Protein AF-A0AAX0AX14-F1 (afdb_monomer_lite)

InterPro domains:
  IPR041519 RiboL-PSP-HEPN [PF18735] (17-168)

Foldseek 3Di:
DDDPPDDALLRVLVVLLVVLLVVLVVVLVVLVVCVVVVNDDPSLVVNQLSLLVLLLSLQVSLLVSLLRLLVVLLVLQDPDDDPVQSVVLNVVQDQPAQVSSQVSCCSRVVDHSLLCQLDDVVDHSVNLNVLSVVSSVSNVCCVVPVDDPDRGDSVNSVVSNLSSSSVSVSSNQSSCCVRVNDDDDDDDPPPDDDD

Organism: Clostridium beijerinckii (NCBI:txid1520)

pLDDT: mean 87.12, std 16.38, range [33.22, 98.25]

Secondary structure (DSSP, 8-state):
-----PPPHHHHHHHHHHHHHHHHHHHHHHHHHHHHTT--TTHHHHHHHHHHHHHHHHHHHHHHHHHHHHHHHHHHH-SS--HHHHHHHHHH--S--HHHHHHHHHHHH--TTGGGG--BTTB-HHHHHHHHHHHHHHHHHHHHHS--SSPP-HHHHHHHHHHHHHHHHHHHHHHHHHHH-----PPPTTS----

Sequence (195 aa):
MILNLKKTPLQLFSRRLADINKYIQSIQNDLDRLNMLEETRKLESKKHYLNQTYIIHLVSHWQAFIEQLVEYGFSKILIKSDESICEKEIKRFNTPNLANVDKIFENVLGIKSISNNYQWDDMTRNKAAQILDEVLKLRHRIAHTGFSKMKLDINKNYKYMEHLYNLAYILQYTVDKEICGDLKKFEIPYSDKKI

Structure (mmCIF, N/CA/C/O backbone):
data_AF-A0AAX0AX14-F1
#
_entry.id   AF-A0AAX0AX14-F1
#
loop_
_atom_site.group_PDB
_atom_site.id
_atom_site.type_symbol
_atom_site.label_atom_id
_atom_site.label_alt_id
_atom_site.label_comp_id
_atom_site.label_asym_id
_atom_site.label_entity_id
_atom_site.label_seq_id
_atom_site.pdbx_PDB_ins_code
_atom_site.Cartn_x
_atom_site.Cartn_y
_atom_site.Cartn_z
_atom_site.occupancy
_atom_site.B_iso_or_equiv
_atom_site.auth_seq_id
_atom_site.auth_comp_id
_atom_site.auth_asym_id
_atom_site.auth_atom_id
_atom_site.pdbx_PDB_model_num
ATOM 1 N N . MET A 1 1 ? -19.718 28.325 12.580 1.00 39.12 1 MET A N 1
ATOM 2 C CA . MET A 1 1 ? -19.571 26.918 12.150 1.00 39.12 1 MET A CA 1
ATOM 3 C C . MET A 1 1 ? -18.238 26.791 11.426 1.00 39.12 1 MET A C 1
ATOM 5 O O . MET A 1 1 ? -18.119 27.284 10.314 1.00 39.12 1 MET A O 1
ATOM 9 N N . ILE A 1 2 ? -17.207 26.259 12.084 1.00 37.09 2 ILE A N 1
ATOM 10 C CA . ILE A 1 2 ? -15.877 26.108 11.476 1.00 37.09 2 ILE A CA 1
ATOM 11 C C . ILE A 1 2 ? -15.895 24.798 10.684 1.00 37.09 2 ILE A C 1
ATOM 13 O O . ILE A 1 2 ? -15.885 23.721 11.273 1.00 37.09 2 ILE A O 1
ATOM 17 N N . LEU A 1 3 ? -15.978 24.887 9.355 1.00 42.84 3 LEU A N 1
ATOM 18 C CA . LEU A 1 3 ? -15.768 23.740 8.470 1.00 42.84 3 LEU A CA 1
ATOM 19 C C . LEU A 1 3 ? -14.319 23.269 8.648 1.00 42.84 3 LEU A C 1
ATOM 21 O O . LEU A 1 3 ? -13.380 23.948 8.237 1.00 42.84 3 LEU A O 1
ATOM 25 N N . ASN A 1 4 ? -14.126 22.123 9.299 1.00 48.44 4 ASN A N 1
ATOM 26 C CA . ASN A 1 4 ? -12.806 21.522 9.445 1.00 48.44 4 ASN A CA 1
ATOM 27 C C . ASN A 1 4 ? -12.412 20.861 8.113 1.00 48.44 4 ASN A C 1
ATOM 29 O O . ASN A 1 4 ? -12.777 19.724 7.838 1.00 48.44 4 ASN A O 1
ATOM 33 N N . LEU A 1 5 ? -11.690 21.607 7.273 1.00 60.56 5 LEU A N 1
ATOM 34 C CA . LEU A 1 5 ? -11.241 21.223 5.926 1.00 60.56 5 LEU A CA 1
ATOM 35 C C . LEU A 1 5 ? -10.041 20.251 5.920 1.00 60.56 5 LEU A C 1
ATOM 37 O O . LEU A 1 5 ? -9.355 20.121 4.902 1.00 60.56 5 LEU A O 1
ATOM 41 N N . LYS A 1 6 ? -9.722 19.595 7.045 1.00 76.19 6 LYS A N 1
ATOM 42 C CA . LYS A 1 6 ? -8.603 18.644 7.095 1.00 76.19 6 LYS A CA 1
ATOM 43 C C . LYS A 1 6 ? -8.906 17.438 6.206 1.00 76.19 6 LYS A C 1
ATOM 45 O O . LYS A 1 6 ? -9.906 16.750 6.394 1.00 76.19 6 LYS A O 1
ATOM 50 N N . LYS A 1 7 ? -8.014 17.185 5.245 1.00 85.31 7 LYS A N 1
ATOM 51 C CA . LYS A 1 7 ? -8.098 16.024 4.355 1.00 85.31 7 LYS A CA 1
ATOM 52 C C . LYS A 1 7 ? -7.983 14.730 5.157 1.00 85.31 7 LYS A C 1
ATOM 54 O O . LYS A 1 7 ? -7.148 14.651 6.057 1.00 85.31 7 LYS A O 1
ATOM 59 N N . THR A 1 8 ? -8.781 13.724 4.808 1.00 92.25 8 THR A N 1
ATOM 60 C CA . THR A 1 8 ? -8.663 12.391 5.415 1.00 92.25 8 THR A CA 1
ATOM 61 C C . THR A 1 8 ? -7.384 11.689 4.940 1.00 92.25 8 THR A C 1
ATOM 63 O O . THR A 1 8 ? -6.886 11.999 3.847 1.00 92.25 8 THR A O 1
ATOM 66 N N . PRO A 1 9 ? -6.851 10.724 5.711 1.00 96.19 9 PRO A N 1
ATOM 67 C CA . PRO A 1 9 ? -5.747 9.874 5.264 1.00 96.19 9 PRO A CA 1
ATOM 68 C C . PRO A 1 9 ? -5.999 9.266 3.877 1.00 96.19 9 PRO A C 1
ATOM 70 O O . PRO A 1 9 ? -5.128 9.333 3.008 1.00 96.19 9 PRO A O 1
ATOM 73 N N . LEU A 1 10 ? -7.220 8.782 3.611 1.00 97.06 10 LEU A N 1
ATOM 74 C CA . LEU A 1 10 ? -7.596 8.240 2.301 1.00 97.06 10 LEU A CA 1
ATOM 75 C C . LEU A 1 10 ? -7.507 9.279 1.172 1.00 97.06 10 LEU A C 1
ATOM 77 O O . LEU A 1 10 ? -7.017 8.968 0.088 1.00 97.06 10 LEU A O 1
ATOM 81 N N . GLN A 1 11 ? -7.929 10.526 1.405 1.00 95.06 11 GLN A N 1
ATOM 82 C CA . GLN A 1 11 ? -7.814 11.598 0.405 1.00 95.06 11 GLN A CA 1
ATOM 83 C C . GLN A 1 11 ? -6.351 11.940 0.097 1.00 95.06 11 GLN A C 1
ATOM 85 O O . GLN A 1 11 ? -5.995 12.178 -1.061 1.00 95.06 11 GLN A O 1
ATOM 90 N N . LEU A 1 12 ? -5.490 11.965 1.119 1.00 96.12 12 LEU A N 1
ATOM 91 C CA . LEU A 1 12 ? -4.053 12.185 0.943 1.00 96.12 12 LEU A CA 1
ATOM 92 C C . LEU A 1 12 ? -3.403 11.026 0.183 1.00 96.12 12 LEU A C 1
ATOM 94 O O . LEU A 1 12 ? -2.618 11.266 -0.736 1.00 96.12 12 LEU A O 1
ATOM 98 N N . PHE A 1 13 ? -3.761 9.787 0.521 1.00 97.56 13 PHE A N 1
ATOM 99 C CA . PHE A 1 13 ? -3.281 8.593 -0.166 1.00 97.56 13 PHE A CA 1
ATOM 100 C C . PHE A 1 13 ? -3.726 8.565 -1.629 1.00 97.56 13 PHE A C 1
ATOM 102 O O . PHE A 1 13 ? -2.881 8.459 -2.514 1.00 97.56 13 PHE A O 1
ATOM 109 N N . SER A 1 14 ? -5.015 8.788 -1.900 1.00 96.94 14 SER A N 1
ATOM 110 C CA . SER A 1 14 ? -5.563 8.863 -3.259 1.00 96.94 14 SER A CA 1
ATOM 111 C C . SER A 1 14 ? -4.828 9.883 -4.122 1.00 96.94 14 SER A C 1
ATOM 113 O O . SER A 1 14 ? -4.520 9.603 -5.279 1.00 96.94 14 SER A O 1
ATOM 115 N N . ARG A 1 15 ? -4.532 11.067 -3.568 1.00 95.44 15 ARG A N 1
ATOM 116 C CA . ARG A 1 15 ? -3.773 12.097 -4.281 1.00 95.44 15 ARG A CA 1
ATOM 117 C C . ARG A 1 15 ? -2.359 11.619 -4.601 1.00 95.44 15 ARG A C 1
ATOM 119 O O . ARG A 1 15 ? -1.932 11.751 -5.741 1.00 95.44 15 ARG A O 1
ATOM 126 N N . ARG A 1 16 ? -1.656 11.042 -3.621 1.00 96.44 16 ARG A N 1
ATOM 127 C CA . ARG A 1 16 ? -0.297 10.510 -3.816 1.00 96.44 16 ARG A CA 1
ATOM 128 C C . ARG A 1 16 ? -0.271 9.445 -4.909 1.00 96.44 16 ARG A C 1
ATOM 130 O O . ARG A 1 16 ? 0.599 9.515 -5.765 1.00 96.44 16 ARG A O 1
ATOM 137 N N . LEU A 1 17 ? -1.238 8.521 -4.920 1.00 95.81 17 LEU A N 1
ATOM 138 C CA . LEU A 1 17 ? -1.371 7.501 -5.967 1.00 95.81 17 LEU A CA 1
ATOM 139 C C . LEU A 1 17 ? -1.581 8.118 -7.355 1.00 95.81 17 LEU A C 1
ATOM 141 O O . LEU A 1 17 ? -0.915 7.723 -8.312 1.00 95.81 17 LEU A O 1
ATOM 145 N N . ALA A 1 18 ? -2.463 9.116 -7.457 1.00 94.06 18 ALA A N 1
ATOM 146 C CA . ALA A 1 18 ? -2.715 9.818 -8.711 1.00 94.06 18 ALA A CA 1
ATOM 147 C C . ALA A 1 18 ? -1.456 10.542 -9.219 1.00 94.06 18 ALA A C 1
ATOM 149 O O . ALA A 1 18 ? -1.124 10.442 -10.401 1.00 94.06 18 ALA A O 1
ATOM 150 N N . ASP A 1 19 ? -0.733 11.215 -8.320 1.00 94.25 19 ASP A N 1
ATOM 151 C CA . ASP A 1 19 ? 0.502 11.933 -8.634 1.00 94.25 19 ASP A CA 1
ATOM 152 C C . ASP A 1 19 ? 1.583 10.964 -9.146 1.00 94.25 19 ASP A C 1
ATOM 154 O O . ASP A 1 19 ? 2.122 11.173 -10.234 1.00 94.25 19 ASP A O 1
ATOM 158 N N . ILE A 1 20 ? 1.863 9.860 -8.438 1.00 94.44 20 ILE A N 1
ATOM 159 C CA . ILE A 1 20 ? 2.879 8.896 -8.897 1.00 94.44 20 ILE A CA 1
ATOM 160 C C . ILE A 1 20 ? 2.487 8.227 -10.216 1.00 94.44 20 ILE A C 1
ATOM 162 O O . ILE A 1 20 ? 3.342 8.064 -11.082 1.00 94.44 20 ILE A O 1
ATOM 166 N N . ASN A 1 21 ? 1.208 7.888 -10.415 1.00 91.69 21 ASN A N 1
ATOM 167 C CA . ASN A 1 21 ? 0.743 7.305 -11.672 1.00 91.69 21 ASN A CA 1
ATOM 168 C C . ASN A 1 21 ? 0.931 8.289 -12.837 1.00 91.69 21 ASN A C 1
ATOM 170 O O . ASN A 1 21 ? 1.463 7.917 -13.883 1.00 91.69 21 ASN A O 1
ATOM 174 N N . LYS A 1 22 ? 0.581 9.564 -12.626 1.00 93.19 22 LYS A N 1
ATOM 175 C CA . LYS A 1 22 ? 0.788 10.636 -13.604 1.00 93.19 22 LYS A CA 1
ATOM 176 C C . LYS A 1 22 ? 2.264 10.794 -13.972 1.00 93.19 22 LYS A C 1
ATOM 178 O O . LYS A 1 22 ? 2.584 10.887 -15.156 1.00 93.19 22 LYS A O 1
ATOM 183 N N . TYR A 1 23 ? 3.165 10.816 -12.990 1.00 93.00 23 TYR A N 1
ATOM 184 C CA . TYR A 1 23 ? 4.596 10.965 -13.263 1.00 93.00 23 TYR A CA 1
ATOM 185 C C . TYR A 1 23 ? 5.172 9.763 -14.013 1.00 93.00 23 TYR A C 1
ATOM 187 O O . TYR A 1 23 ? 5.894 9.959 -14.986 1.00 93.00 23 TYR A O 1
ATOM 195 N N . ILE A 1 24 ? 4.818 8.531 -13.633 1.00 91.94 24 ILE A N 1
ATOM 196 C CA . ILE A 1 24 ? 5.265 7.335 -14.362 1.00 91.94 24 ILE A CA 1
ATOM 197 C C . ILE A 1 24 ? 4.774 7.349 -15.810 1.00 91.94 24 ILE A C 1
ATOM 199 O O . ILE A 1 24 ? 5.563 7.068 -16.709 1.00 91.94 24 ILE A O 1
ATOM 203 N N . GLN A 1 25 ? 3.506 7.696 -16.048 1.00 91.38 25 GLN A N 1
ATOM 204 C CA . GLN A 1 25 ? 2.957 7.810 -17.401 1.00 91.38 25 GLN A CA 1
ATOM 205 C C . GLN A 1 25 ? 3.690 8.873 -18.222 1.00 91.38 25 GLN A C 1
ATOM 207 O O . GLN A 1 25 ? 4.102 8.593 -19.344 1.00 91.38 25 GLN A O 1
ATOM 212 N N . SER A 1 26 ? 3.921 10.059 -17.650 1.00 93.81 26 SER A N 1
ATOM 213 C CA . SER A 1 26 ? 4.674 11.126 -18.319 1.00 93.81 26 SER A CA 1
ATOM 214 C C . SER A 1 26 ? 6.079 10.667 -18.701 1.00 93.81 26 SER A C 1
ATOM 216 O O . SER A 1 26 ? 6.470 10.813 -19.852 1.00 93.81 26 SER A O 1
ATOM 218 N N . ILE A 1 27 ? 6.810 10.041 -17.772 1.00 95.00 27 ILE A N 1
ATOM 219 C CA . ILE A 1 27 ? 8.176 9.567 -18.030 1.00 95.00 27 ILE A CA 1
ATOM 220 C C . ILE A 1 27 ? 8.176 8.467 -19.102 1.00 95.00 27 ILE A C 1
ATOM 222 O O . ILE A 1 27 ? 9.064 8.451 -19.951 1.00 95.00 27 ILE A O 1
ATOM 226 N N . GLN A 1 28 ? 7.202 7.549 -19.103 1.00 93.12 28 GLN A N 1
ATOM 227 C CA . GLN A 1 28 ? 7.107 6.532 -20.159 1.00 93.12 28 GLN A CA 1
ATOM 228 C C . GLN A 1 28 ? 6.813 7.148 -21.527 1.00 93.12 28 GLN A C 1
ATOM 230 O O . GLN A 1 28 ? 7.467 6.766 -22.494 1.00 93.12 28 GLN A O 1
ATOM 235 N N . ASN A 1 29 ? 5.915 8.132 -21.598 1.00 93.19 29 ASN A N 1
ATOM 236 C CA . ASN A 1 29 ? 5.620 8.853 -22.835 1.00 93.19 29 ASN A CA 1
ATOM 237 C C . ASN A 1 29 ? 6.850 9.613 -23.354 1.00 93.19 29 ASN A C 1
ATOM 239 O O . ASN A 1 29 ? 7.126 9.590 -24.553 1.00 93.19 29 ASN A O 1
ATOM 243 N N . ASP A 1 30 ? 7.619 10.240 -22.461 1.00 94.50 30 ASP A N 1
ATOM 244 C CA . ASP A 1 30 ? 8.869 10.917 -22.818 1.00 94.50 30 ASP A CA 1
ATOM 245 C C . ASP A 1 30 ? 9.914 9.919 -23.337 1.00 94.50 30 ASP A C 1
ATOM 247 O O . ASP A 1 30 ? 10.568 10.170 -24.350 1.00 94.50 30 ASP A O 1
ATOM 251 N N . LEU A 1 31 ? 10.040 8.750 -22.697 1.00 93.75 31 LEU A N 1
ATOM 252 C CA . LEU A 1 31 ? 10.916 7.672 -23.163 1.00 93.75 31 LEU A CA 1
ATOM 253 C C . LEU A 1 31 ? 10.500 7.144 -24.540 1.00 93.75 31 LEU A C 1
ATOM 255 O O . LEU A 1 31 ? 11.366 6.895 -25.376 1.00 93.75 31 LEU A O 1
ATOM 259 N N . ASP A 1 32 ? 9.200 6.987 -24.785 1.00 92.44 32 ASP A N 1
ATOM 260 C CA . ASP A 1 32 ? 8.681 6.538 -26.077 1.00 92.44 32 ASP A CA 1
ATOM 261 C C . ASP A 1 32 ? 8.929 7.576 -27.170 1.00 92.44 32 ASP A C 1
ATOM 263 O O . ASP A 1 32 ? 9.418 7.231 -28.247 1.00 92.44 32 ASP A O 1
ATOM 267 N N . ARG A 1 33 ? 8.714 8.860 -26.869 1.00 93.50 33 ARG A N 1
ATOM 268 C CA . ARG A 1 33 ? 9.035 9.960 -27.781 1.00 93.50 33 ARG A CA 1
ATOM 269 C C . ARG A 1 33 ? 10.521 9.991 -28.136 1.00 93.50 33 ARG A C 1
ATOM 271 O O . ARG A 1 33 ? 10.861 10.081 -29.311 1.00 93.50 33 ARG A O 1
ATOM 278 N N . LEU A 1 34 ? 11.409 9.893 -27.147 1.00 93.12 34 LEU A N 1
ATOM 279 C CA . LEU A 1 34 ? 12.856 9.866 -27.383 1.00 93.12 34 LEU A CA 1
ATOM 280 C C . LEU A 1 34 ? 13.298 8.600 -28.128 1.00 93.12 34 LEU A C 1
ATOM 282 O O . LEU A 1 34 ? 14.296 8.619 -28.842 1.00 93.12 34 LEU A O 1
ATOM 286 N N . ASN A 1 35 ? 12.588 7.482 -27.965 1.00 92.56 35 ASN A N 1
ATOM 287 C CA . ASN A 1 35 ? 12.859 6.266 -28.723 1.00 92.56 35 ASN A CA 1
ATOM 288 C C . ASN A 1 35 ? 12.474 6.408 -30.200 1.00 92.56 35 ASN A C 1
ATOM 290 O O . ASN A 1 35 ? 13.204 5.917 -31.052 1.00 92.56 35 ASN A O 1
ATOM 294 N N . MET A 1 36 ? 11.380 7.112 -30.510 1.00 90.75 36 MET A N 1
ATOM 295 C CA . MET A 1 36 ? 11.008 7.430 -31.897 1.00 90.75 36 MET A CA 1
ATOM 296 C C . MET A 1 36 ? 12.048 8.305 -32.610 1.00 90.75 36 MET A C 1
ATOM 298 O O . MET A 1 36 ? 12.144 8.254 -33.829 1.00 90.75 36 MET A O 1
ATOM 302 N N . LEU A 1 37 ? 12.824 9.087 -31.856 1.00 92.19 37 LEU A N 1
ATOM 303 C CA . LEU A 1 37 ? 13.939 9.890 -32.367 1.00 92.19 37 LEU A CA 1
ATOM 304 C C . LEU A 1 37 ? 15.264 9.106 -32.436 1.00 92.19 37 LEU A C 1
ATOM 306 O O . LEU A 1 37 ? 16.302 9.694 -32.706 1.00 92.19 37 LEU A O 1
ATOM 310 N N . GLU A 1 38 ? 15.252 7.799 -32.142 1.00 89.38 38 GLU A N 1
ATOM 311 C CA . GLU A 1 38 ? 16.445 6.940 -32.027 1.00 89.38 38 GLU A CA 1
ATOM 312 C C . GLU A 1 38 ? 17.469 7.404 -30.963 1.00 89.38 38 GLU A C 1
ATOM 314 O O . GLU A 1 38 ? 18.580 6.885 -30.862 1.00 89.38 38 GLU A O 1
ATOM 319 N N . GLU A 1 39 ? 17.077 8.322 -30.074 1.00 90.88 39 GLU A N 1
ATOM 320 C CA . GLU A 1 39 ? 17.930 8.871 -29.011 1.00 90.88 39 GLU A CA 1
ATOM 321 C C . GLU A 1 39 ? 17.943 7.995 -27.744 1.00 90.88 39 GLU A C 1
ATOM 323 O O . GLU A 1 39 ? 18.711 8.219 -26.800 1.00 90.88 39 GLU A O 1
ATOM 328 N N . THR A 1 40 ? 17.102 6.956 -27.694 1.00 88.69 40 THR A N 1
ATOM 329 C CA . THR A 1 40 ? 16.962 6.098 -26.512 1.00 88.69 40 THR A CA 1
ATOM 330 C C . THR A 1 40 ? 17.619 4.741 -26.684 1.00 88.69 40 THR A C 1
ATOM 332 O O . THR A 1 40 ? 17.082 3.810 -27.272 1.00 88.69 40 THR A O 1
ATOM 335 N N . ARG A 1 41 ? 18.756 4.565 -26.011 1.00 90.88 41 ARG A N 1
ATOM 336 C CA . ARG A 1 41 ? 19.343 3.238 -25.788 1.00 90.88 41 ARG A CA 1
ATOM 337 C C . ARG A 1 41 ? 18.662 2.527 -24.616 1.00 90.88 41 ARG A C 1
ATOM 339 O O . ARG A 1 41 ? 18.363 3.151 -23.595 1.00 90.88 41 ARG A O 1
ATOM 346 N N . LYS A 1 42 ? 18.512 1.201 -24.735 1.00 90.94 42 LYS A N 1
ATOM 347 C CA . LYS A 1 42 ? 18.008 0.296 -23.680 1.00 90.94 42 LYS A CA 1
ATOM 348 C C . LYS A 1 42 ? 16.612 0.674 -23.142 1.00 90.94 42 LYS A C 1
ATOM 350 O O . LYS A 1 42 ? 16.397 0.624 -21.930 1.00 90.94 42 LYS A O 1
ATOM 355 N N . LEU A 1 43 ? 15.676 1.044 -24.024 1.00 90.81 43 LEU A N 1
ATOM 356 C CA . LEU A 1 43 ? 14.308 1.457 -23.663 1.00 90.81 43 LEU A CA 1
ATOM 357 C C .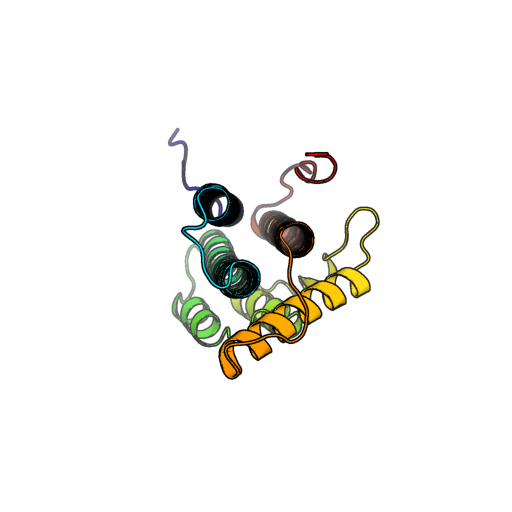 LEU A 1 43 ? 13.631 0.482 -22.687 1.00 90.81 43 LEU A C 1
ATOM 359 O O . LEU A 1 43 ? 13.200 0.891 -21.611 1.00 90.81 43 LEU A O 1
ATOM 363 N N . GLU A 1 44 ? 13.604 -0.809 -23.026 1.00 89.50 44 GLU A N 1
ATOM 364 C CA . GLU A 1 44 ? 12.955 -1.841 -22.206 1.00 89.50 44 GLU A CA 1
ATOM 365 C C . GLU A 1 44 ? 13.539 -1.913 -20.791 1.00 89.50 44 GLU A C 1
ATOM 367 O O . GLU A 1 44 ? 12.800 -2.031 -19.816 1.00 89.50 44 GLU A O 1
ATOM 372 N N . SER A 1 45 ? 14.863 -1.791 -20.650 1.00 90.38 45 SER A N 1
ATOM 373 C CA . SER A 1 45 ? 15.506 -1.774 -19.334 1.00 90.38 45 SER A CA 1
ATOM 374 C C . SER A 1 45 ? 15.101 -0.536 -18.536 1.00 90.38 45 SER A C 1
ATOM 376 O O . SER A 1 45 ? 14.783 -0.660 -17.356 1.00 90.38 45 SER A O 1
ATOM 378 N N . LYS A 1 46 ? 15.065 0.647 -19.165 1.00 92.88 46 LYS A N 1
ATOM 379 C 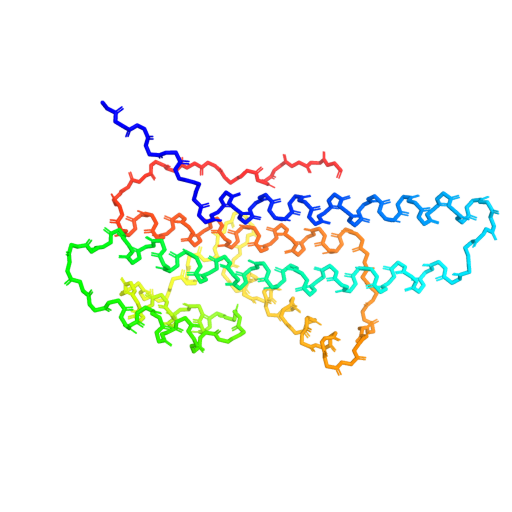CA . LYS A 1 46 ? 14.633 1.891 -18.507 1.00 92.88 46 LYS A CA 1
ATOM 380 C C . LYS A 1 46 ? 13.182 1.793 -18.031 1.00 92.88 46 LYS A C 1
ATOM 382 O O . LYS A 1 46 ? 12.908 2.090 -16.870 1.00 92.88 46 LYS A O 1
ATOM 387 N N . LYS A 1 47 ? 12.276 1.308 -18.888 1.00 92.62 47 LYS A N 1
ATOM 388 C CA . LYS A 1 47 ? 10.867 1.065 -18.537 1.00 92.62 47 LYS A CA 1
ATOM 389 C C . LYS A 1 47 ? 10.730 0.056 -17.397 1.00 92.62 47 LYS A C 1
ATOM 391 O O . LYS A 1 47 ? 9.963 0.283 -16.466 1.00 92.62 47 LYS A O 1
ATOM 396 N N . HIS A 1 48 ? 11.517 -1.018 -17.416 1.00 91.00 48 HIS A N 1
ATOM 397 C CA . HIS A 1 48 ? 11.522 -2.018 -16.346 1.00 91.00 48 HIS A CA 1
ATOM 398 C C . HIS A 1 48 ? 11.936 -1.427 -14.991 1.00 91.00 48 HIS A C 1
ATOM 400 O O . HIS A 1 48 ? 11.231 -1.619 -14.002 1.00 91.00 48 HIS A O 1
ATOM 406 N N . TYR A 1 49 ? 13.026 -0.656 -14.941 1.00 91.69 49 TYR A N 1
ATOM 407 C CA . TYR A 1 49 ? 13.463 0.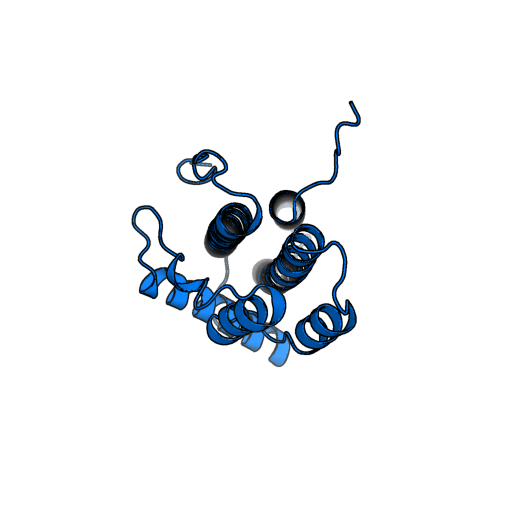031 -13.715 1.00 91.69 49 TYR A CA 1
ATOM 408 C C . TYR A 1 49 ? 12.445 1.065 -13.220 1.00 91.69 49 TYR A C 1
ATOM 410 O O . TYR A 1 49 ? 12.204 1.183 -12.015 1.00 91.69 49 TYR A O 1
ATOM 418 N N . LEU A 1 50 ? 11.811 1.790 -14.142 1.00 93.88 50 LEU A N 1
ATOM 419 C CA . LEU A 1 50 ? 10.757 2.746 -13.822 1.00 93.88 50 LEU A CA 1
ATOM 420 C C . LEU A 1 50 ? 9.547 2.045 -13.182 1.00 93.88 50 LEU A C 1
ATOM 422 O O . LEU A 1 50 ? 9.070 2.457 -12.124 1.00 93.88 50 LEU A O 1
ATOM 426 N N . ASN A 1 51 ? 9.107 0.928 -13.767 1.00 93.94 51 ASN A N 1
ATOM 427 C CA . ASN A 1 51 ? 7.994 0.138 -13.246 1.00 93.94 51 ASN A CA 1
ATOM 428 C C . ASN A 1 51 ? 8.315 -0.509 -11.890 1.00 93.94 51 ASN A C 1
ATOM 430 O O . ASN A 1 51 ? 7.426 -0.620 -11.049 1.00 93.94 51 ASN A O 1
ATOM 434 N N . GLN A 1 52 ? 9.567 -0.896 -11.637 1.00 94.31 52 GLN A N 1
ATOM 435 C CA . GLN A 1 52 ? 10.001 -1.379 -10.321 1.00 94.31 52 GLN A CA 1
ATOM 436 C C . GLN A 1 52 ? 9.983 -0.276 -9.263 1.00 94.31 52 GLN A C 1
ATOM 438 O O . GLN A 1 52 ? 9.490 -0.489 -8.156 1.00 94.31 52 GLN A O 1
ATOM 443 N N . THR A 1 53 ? 10.483 0.909 -9.612 1.00 93.62 53 THR A N 1
ATOM 444 C CA . THR A 1 53 ? 10.478 2.081 -8.728 1.00 93.62 53 THR A CA 1
ATOM 445 C C . THR A 1 53 ? 9.053 2.451 -8.314 1.00 93.62 53 THR A C 1
ATOM 447 O O . THR A 1 53 ? 8.805 2.754 -7.147 1.00 93.62 53 THR A O 1
ATOM 450 N N . TYR A 1 54 ? 8.083 2.319 -9.222 1.00 95.69 54 TYR A N 1
ATOM 451 C CA . TYR A 1 54 ? 6.671 2.518 -8.899 1.00 95.69 54 TYR A CA 1
ATOM 452 C C . TYR A 1 54 ? 6.172 1.601 -7.771 1.00 95.69 54 TYR A C 1
ATOM 454 O O . TYR A 1 54 ? 5.508 2.081 -6.857 1.00 95.69 54 TYR A O 1
ATOM 462 N N . ILE A 1 55 ? 6.547 0.315 -7.760 1.00 96.44 55 ILE A N 1
ATOM 463 C CA . ILE A 1 55 ? 6.189 -0.613 -6.670 1.00 96.44 55 ILE A CA 1
ATOM 464 C C . ILE A 1 55 ? 6.766 -0.157 -5.325 1.00 96.44 55 ILE A C 1
ATOM 466 O O . ILE A 1 55 ? 6.086 -0.236 -4.301 1.00 96.44 55 ILE A O 1
ATOM 470 N N . ILE A 1 56 ? 8.006 0.345 -5.315 1.00 95.56 56 ILE A N 1
ATOM 471 C CA . ILE A 1 56 ? 8.632 0.880 -4.097 1.00 95.56 56 ILE A CA 1
ATOM 472 C C . ILE A 1 56 ? 7.809 2.056 -3.563 1.00 95.56 56 ILE A C 1
ATOM 474 O O . ILE A 1 56 ? 7.491 2.085 -2.370 1.00 95.56 56 ILE A O 1
ATOM 478 N N . HIS A 1 57 ? 7.423 2.993 -4.433 1.00 95.94 57 HIS A N 1
ATOM 479 C CA . HIS A 1 57 ? 6.614 4.149 -4.044 1.00 95.94 57 HIS A CA 1
ATOM 480 C C . HIS A 1 57 ? 5.209 3.750 -3.598 1.00 95.94 57 HIS A C 1
ATOM 482 O O . HIS A 1 57 ? 4.752 4.248 -2.572 1.00 95.94 57 HIS A O 1
ATOM 488 N N . LEU A 1 58 ? 4.554 2.817 -4.296 1.00 96.50 58 LEU A N 1
ATOM 489 C CA . LEU A 1 58 ? 3.239 2.304 -3.912 1.00 96.50 58 LEU A CA 1
ATOM 490 C C . LEU A 1 58 ? 3.235 1.758 -2.485 1.00 96.50 58 LEU A C 1
ATOM 492 O O . LEU A 1 58 ? 2.424 2.183 -1.665 1.00 96.50 58 LEU A O 1
ATOM 496 N N . VAL A 1 59 ? 4.163 0.852 -2.170 1.00 97.06 59 VAL A N 1
ATOM 497 C CA . VAL A 1 59 ? 4.235 0.245 -0.833 1.00 97.06 59 VAL A CA 1
ATOM 498 C C . VAL A 1 59 ? 4.624 1.273 0.225 1.00 97.06 59 VAL A C 1
ATOM 500 O O . VAL A 1 59 ? 4.091 1.237 1.330 1.00 97.06 59 VAL A O 1
ATOM 503 N N . SER A 1 60 ? 5.505 2.219 -0.109 1.00 96.56 60 SER A N 1
ATOM 504 C CA . SER A 1 60 ? 5.871 3.312 0.803 1.00 96.56 60 SER A CA 1
ATOM 505 C C . SER A 1 60 ? 4.672 4.211 1.120 1.00 96.56 60 SER A C 1
ATOM 507 O O . SER A 1 60 ? 4.439 4.554 2.276 1.00 96.56 60 SER A O 1
ATOM 509 N N . HIS A 1 61 ? 3.868 4.560 0.112 1.00 97.56 61 HIS A N 1
ATOM 510 C CA . HIS A 1 61 ? 2.650 5.341 0.310 1.00 97.56 61 HIS A CA 1
ATOM 511 C C . HIS A 1 61 ? 1.573 4.566 1.070 1.00 97.56 61 HIS A C 1
ATOM 513 O O . HIS A 1 61 ? 0.870 5.172 1.874 1.00 97.56 61 HIS A O 1
ATOM 519 N N . TRP A 1 62 ? 1.461 3.255 0.844 1.00 98.06 62 TRP A N 1
ATOM 520 C CA . TRP A 1 62 ? 0.556 2.375 1.584 1.00 98.06 62 TRP A CA 1
ATOM 521 C C . TRP A 1 62 ? 0.919 2.301 3.069 1.00 98.06 62 TRP A C 1
ATOM 523 O O . TRP A 1 62 ? 0.056 2.477 3.925 1.00 98.06 62 TRP A O 1
ATOM 533 N N . GLN A 1 63 ? 2.205 2.119 3.382 1.00 97.69 63 GLN A N 1
ATOM 534 C CA . GLN A 1 63 ? 2.680 2.122 4.763 1.00 97.69 63 GLN A CA 1
ATOM 535 C C . GLN A 1 63 ? 2.373 3.460 5.451 1.00 97.69 63 GLN A C 1
ATOM 537 O O . GLN A 1 63 ? 1.746 3.476 6.507 1.00 97.69 63 GLN A O 1
ATOM 542 N N . ALA A 1 64 ? 2.725 4.577 4.806 1.00 97.00 64 ALA A N 1
ATOM 543 C CA . ALA A 1 64 ? 2.458 5.911 5.338 1.00 97.00 64 ALA A CA 1
ATOM 544 C C . ALA A 1 64 ? 0.955 6.195 5.504 1.00 97.00 64 ALA A C 1
ATOM 546 O O . ALA A 1 64 ? 0.565 6.934 6.400 1.00 97.00 64 ALA A O 1
ATOM 547 N N . PHE A 1 65 ? 0.097 5.638 4.644 1.00 98.19 65 PHE A N 1
ATOM 548 C CA . PHE A 1 65 ? -1.352 5.742 4.809 1.00 98.19 65 PHE A CA 1
ATOM 549 C C . PHE A 1 65 ? -1.826 5.053 6.094 1.00 98.19 65 PHE A C 1
ATOM 551 O O . PHE A 1 65 ? -2.621 5.640 6.821 1.00 98.19 65 PHE A O 1
ATOM 558 N N . ILE A 1 66 ? -1.330 3.848 6.393 1.00 98.25 66 ILE A N 1
ATOM 559 C CA . ILE A 1 66 ? -1.709 3.115 7.611 1.00 98.25 66 ILE A CA 1
ATOM 560 C C . ILE A 1 66 ? -1.288 3.888 8.860 1.00 98.25 66 ILE A C 1
ATOM 562 O O . ILE A 1 66 ? -2.106 4.072 9.756 1.00 98.25 66 ILE A O 1
ATOM 566 N N . GLU A 1 67 ? -0.051 4.390 8.889 1.00 97.25 67 GLU A N 1
ATOM 567 C CA . GLU A 1 67 ? 0.455 5.223 9.987 1.00 97.25 67 GLU A CA 1
ATOM 568 C C . GLU A 1 67 ? -0.450 6.450 10.195 1.00 97.25 67 GLU A C 1
ATOM 570 O O . GLU A 1 67 ? -0.968 6.664 11.288 1.00 97.25 67 GLU A O 1
ATOM 575 N N . GLN A 1 68 ? -0.756 7.182 9.118 1.00 96.44 68 GLN A N 1
ATOM 576 C CA . GLN A 1 68 ? -1.643 8.351 9.162 1.00 96.44 68 GLN A CA 1
ATOM 577 C C . GLN A 1 68 ? -3.075 8.016 9.582 1.00 96.44 68 GLN A C 1
ATOM 579 O O . GLN A 1 68 ? -3.737 8.837 10.213 1.00 96.44 68 GLN A O 1
ATOM 584 N N . LEU A 1 69 ? -3.587 6.843 9.206 1.00 96.38 69 LEU A N 1
ATOM 585 C CA . LEU A 1 69 ? -4.930 6.417 9.578 1.00 96.38 69 LEU A CA 1
ATOM 586 C C . LEU A 1 69 ? -5.018 6.065 11.063 1.00 96.38 69 LEU A C 1
ATOM 588 O O . LEU A 1 69 ? -6.008 6.399 11.712 1.00 96.38 69 LEU A O 1
ATOM 592 N N . VAL A 1 70 ? -3.975 5.444 11.608 1.00 94.62 70 VAL A N 1
ATOM 593 C CA . VAL A 1 70 ? -3.873 5.178 13.042 1.00 94.62 70 VAL A CA 1
ATOM 594 C C . VAL A 1 70 ? -3.788 6.487 13.829 1.00 94.62 70 VAL A C 1
ATOM 596 O O . VAL A 1 70 ? -4.576 6.675 14.753 1.00 94.62 70 VAL A O 1
ATOM 599 N N . GLU A 1 71 ? -2.935 7.433 13.421 1.00 93.38 71 GLU A N 1
ATOM 600 C CA . GLU A 1 71 ? -2.868 8.774 14.031 1.00 93.38 71 GLU A CA 1
ATOM 601 C C . GLU A 1 71 ? -4.216 9.499 13.954 1.00 93.38 71 GLU A C 1
ATOM 603 O O . GLU A 1 71 ? -4.683 10.092 14.930 1.00 93.38 71 GLU A O 1
ATOM 608 N N . TYR A 1 72 ? -4.864 9.431 12.787 1.00 92.00 72 TYR A N 1
ATOM 609 C CA . TYR A 1 72 ? -6.175 10.019 12.563 1.00 92.00 72 TYR A CA 1
ATOM 610 C C . TYR A 1 72 ? -7.208 9.442 13.531 1.00 92.00 72 TYR A C 1
ATOM 612 O O . TYR A 1 72 ? -7.846 10.213 14.247 1.00 92.00 72 TYR A O 1
ATOM 620 N N . GLY A 1 73 ? -7.348 8.117 13.600 1.00 90.94 73 GLY A N 1
ATOM 621 C CA . GLY A 1 73 ? -8.288 7.460 14.506 1.00 90.94 73 GLY A CA 1
ATOM 622 C C . GLY A 1 73 ? -7.987 7.763 15.975 1.00 90.94 73 GLY A C 1
ATOM 623 O O . GLY A 1 73 ? -8.888 8.120 16.732 1.00 90.94 73 GLY A O 1
ATOM 624 N N . PHE A 1 74 ? -6.714 7.731 16.365 1.00 89.88 74 PHE A N 1
ATOM 625 C CA . PHE A 1 74 ? -6.281 8.016 17.733 1.00 89.88 74 PHE A CA 1
ATOM 626 C C . PHE A 1 74 ? -6.647 9.447 18.148 1.00 89.88 74 PHE A C 1
ATOM 628 O O . PHE A 1 74 ? -7.228 9.661 19.210 1.00 89.88 74 PHE A O 1
ATOM 635 N N . SER A 1 75 ? -6.431 10.424 17.257 1.00 87.62 75 SER A N 1
ATOM 636 C CA . SER A 1 75 ? -6.816 11.824 17.489 1.00 87.62 75 SER A CA 1
ATOM 637 C C . SER A 1 75 ? -8.326 12.038 17.663 1.00 87.62 75 SER A C 1
ATOM 639 O O . SER A 1 75 ? -8.745 13.061 18.200 1.00 87.62 75 SER A O 1
ATOM 641 N N . LYS A 1 76 ? -9.155 11.095 17.194 1.00 85.25 76 LYS A N 1
ATOM 642 C CA . LYS A 1 76 ? -10.620 11.144 17.300 1.00 85.25 76 LYS A CA 1
ATOM 643 C C . LYS A 1 76 ? -11.143 10.501 18.580 1.00 85.25 76 LYS A C 1
ATOM 645 O O . LYS A 1 76 ? -12.165 10.948 19.087 1.00 85.25 76 LYS A O 1
ATOM 650 N N . ILE A 1 77 ? -10.444 9.496 19.104 1.00 81.88 77 ILE A N 1
ATOM 651 C CA . ILE A 1 77 ? -10.807 8.814 20.354 1.00 81.88 77 ILE A CA 1
ATOM 652 C C . ILE A 1 77 ? -10.556 9.721 21.577 1.00 81.88 77 ILE A C 1
ATOM 654 O O . ILE A 1 77 ? -11.181 9.541 22.623 1.00 81.88 77 ILE A O 1
ATOM 658 N N . LEU A 1 78 ? -9.658 10.710 21.481 1.00 64.12 78 LEU A N 1
ATOM 659 C CA . LEU A 1 78 ? -9.073 11.322 22.673 1.00 64.12 78 LEU A CA 1
ATOM 660 C C . LEU A 1 78 ? -9.518 12.728 23.032 1.00 64.12 78 LEU A C 1
ATOM 662 O O . LEU A 1 78 ? -9.338 13.687 22.288 1.00 64.12 78 LEU A O 1
ATOM 666 N N . ILE A 1 79 ? -9.922 12.829 24.304 1.00 54.22 79 ILE A N 1
ATOM 667 C CA . ILE A 1 79 ? -9.782 14.028 25.134 1.00 54.22 79 ILE A CA 1
ATOM 668 C C . ILE A 1 79 ? -8.588 13.902 26.118 1.00 54.22 79 ILE A C 1
ATOM 670 O O . ILE A 1 79 ? -8.073 14.938 26.524 1.00 54.22 79 ILE A O 1
ATOM 674 N N . LYS A 1 80 ? -8.084 12.701 26.486 1.00 51.88 80 LYS A N 1
ATOM 675 C CA . LYS A 1 80 ? -6.930 12.525 27.418 1.00 51.88 80 LYS A CA 1
ATOM 676 C C . LYS A 1 80 ? -6.271 11.122 27.383 1.00 51.88 80 LYS A C 1
ATOM 678 O O . LYS A 1 80 ? -6.477 10.348 28.315 1.00 51.88 80 LYS A O 1
ATOM 683 N N . SER A 1 81 ? -5.451 10.765 26.394 1.00 59.44 81 SER A N 1
ATOM 684 C CA . SER A 1 81 ? -4.549 9.603 26.559 1.00 59.44 81 SER A CA 1
ATOM 685 C C . SER A 1 81 ? -3.112 9.944 26.239 1.00 59.44 81 SER A C 1
ATOM 687 O O . SER A 1 81 ? -2.810 10.976 25.650 1.00 59.44 81 SER A O 1
ATOM 689 N N . ASP A 1 82 ? -2.241 9.037 26.663 1.00 69.50 82 ASP A N 1
ATOM 690 C CA . ASP A 1 82 ? -0.807 9.095 26.462 1.00 69.50 82 ASP A CA 1
ATOM 691 C C . ASP A 1 82 ? -0.473 8.957 24.966 1.00 69.50 82 ASP A C 1
ATOM 693 O O . ASP A 1 82 ? -0.445 7.852 24.417 1.00 69.50 82 ASP A O 1
ATOM 697 N N . GLU A 1 83 ? -0.232 10.094 24.304 1.00 77.75 83 GLU A N 1
ATOM 698 C CA . GLU A 1 83 ? 0.233 10.180 22.910 1.00 77.75 83 GLU A CA 1
ATOM 699 C C . GLU A 1 83 ? 1.472 9.305 22.656 1.00 77.75 83 GLU A C 1
ATOM 701 O O . GLU A 1 83 ? 1.677 8.820 21.539 1.00 77.75 83 GLU A O 1
ATOM 706 N N . SER A 1 84 ? 2.248 8.990 23.704 1.00 82.56 84 SER A N 1
ATOM 707 C CA . SER A 1 84 ? 3.434 8.147 23.584 1.00 82.56 84 SER A CA 1
ATOM 708 C C . SER A 1 84 ? 3.126 6.718 23.132 1.00 82.56 84 SER A C 1
ATOM 710 O O . SER A 1 84 ? 4.009 6.079 22.561 1.00 82.56 84 SER A O 1
ATOM 712 N N . ILE A 1 85 ? 1.912 6.195 23.352 1.00 86.56 85 ILE A N 1
ATOM 713 C CA . ILE A 1 85 ? 1.533 4.848 22.888 1.00 86.56 85 ILE A CA 1
ATOM 714 C C . ILE A 1 85 ? 1.443 4.825 21.359 1.00 86.56 85 ILE A C 1
ATOM 716 O O . ILE A 1 85 ? 2.069 3.973 20.727 1.00 86.56 85 ILE A O 1
ATOM 720 N N . CYS A 1 86 ? 0.729 5.789 20.769 1.00 89.12 86 CYS A N 1
ATOM 721 C CA . CYS A 1 86 ? 0.575 5.899 19.319 1.00 89.12 86 CYS A CA 1
ATOM 722 C C . CYS A 1 86 ? 1.942 6.049 18.638 1.00 89.12 86 CYS A C 1
ATOM 724 O O . CYS A 1 86 ? 2.275 5.289 17.730 1.00 89.12 86 CYS A O 1
ATOM 726 N N . GLU A 1 87 ? 2.789 6.954 19.138 1.00 90.69 87 GLU A N 1
ATOM 727 C CA . GLU A 1 87 ? 4.132 7.151 18.585 1.00 90.69 87 GLU A CA 1
ATOM 728 C C . GLU A 1 87 ? 5.013 5.897 18.668 1.00 90.69 87 GLU A C 1
ATOM 730 O O . GLU A 1 87 ? 5.759 5.594 17.733 1.00 90.69 87 GLU A O 1
ATOM 735 N N . LYS A 1 88 ? 4.971 5.171 19.793 1.00 92.75 88 LYS A N 1
ATOM 736 C CA . LYS A 1 88 ? 5.762 3.944 19.982 1.00 92.75 88 LYS A CA 1
ATOM 737 C C . LYS A 1 88 ? 5.341 2.861 18.998 1.00 92.75 88 LYS A C 1
ATOM 739 O O . LYS A 1 88 ? 6.209 2.201 18.427 1.00 92.75 88 LYS A O 1
ATOM 744 N N . GLU A 1 89 ? 4.041 2.679 18.795 1.00 93.88 89 GLU A N 1
ATOM 745 C CA . GLU A 1 89 ? 3.528 1.649 17.893 1.00 93.88 89 GLU A CA 1
ATOM 746 C C . GLU A 1 89 ? 3.766 2.006 16.421 1.00 93.88 89 GLU A C 1
ATOM 748 O O . GLU A 1 89 ? 4.192 1.136 15.664 1.00 93.88 89 GLU A O 1
ATOM 753 N N . ILE A 1 90 ? 3.653 3.282 16.034 1.00 93.56 90 ILE A N 1
ATOM 754 C CA . ILE A 1 90 ? 4.046 3.758 14.694 1.00 93.56 90 ILE A CA 1
ATOM 755 C C . ILE A 1 90 ? 5.538 3.525 14.443 1.00 93.56 90 ILE A C 1
ATOM 757 O O . ILE A 1 90 ? 5.910 2.966 13.417 1.00 93.56 90 ILE A O 1
ATOM 761 N N . LYS A 1 91 ? 6.415 3.848 15.403 1.00 92.69 91 LYS A N 1
ATOM 762 C CA . LYS A 1 91 ? 7.865 3.584 15.276 1.00 92.69 91 LYS A CA 1
ATOM 763 C C . LYS A 1 91 ? 8.194 2.093 15.135 1.00 92.69 91 LYS A C 1
ATOM 765 O O . LYS A 1 91 ? 9.219 1.737 14.558 1.00 92.69 91 LYS A O 1
ATOM 770 N N . ARG A 1 92 ? 7.355 1.210 15.683 1.00 92.81 92 ARG A N 1
ATOM 771 C CA . ARG A 1 92 ? 7.498 -0.253 15.576 1.00 92.81 92 ARG A CA 1
ATOM 772 C C . ARG A 1 92 ? 6.850 -0.823 14.320 1.00 92.81 92 ARG A C 1
ATOM 774 O O . ARG A 1 92 ? 7.146 -1.970 13.968 1.00 92.81 92 ARG A O 1
ATOM 781 N N . PHE A 1 93 ? 5.989 -0.056 13.660 1.00 92.75 93 PHE A N 1
ATOM 782 C CA . PHE A 1 93 ? 5.286 -0.472 12.465 1.00 92.75 93 PHE A CA 1
ATOM 783 C C . PHE A 1 93 ? 6.257 -0.572 11.292 1.00 92.75 93 PHE A C 1
ATOM 785 O O . PHE A 1 93 ? 6.654 0.402 10.664 1.00 92.75 93 PHE A O 1
ATOM 792 N N . ASN A 1 94 ? 6.667 -1.803 11.017 1.00 83.94 94 ASN A N 1
ATOM 793 C CA . ASN A 1 94 ? 7.571 -2.133 9.929 1.00 83.94 94 ASN A CA 1
ATOM 794 C C . ASN A 1 94 ? 6.858 -3.100 8.995 1.00 83.94 94 ASN A C 1
ATOM 796 O O . ASN A 1 94 ? 6.271 -4.057 9.478 1.00 83.94 94 ASN A O 1
ATOM 800 N N . THR A 1 95 ? 6.979 -2.922 7.677 1.00 90.31 95 THR A N 1
ATOM 801 C CA . THR A 1 95 ? 6.354 -3.779 6.647 1.00 90.31 95 THR A CA 1
ATOM 802 C C . THR A 1 95 ? 4.833 -3.951 6.834 1.00 90.31 95 THR A C 1
ATOM 804 O O . THR A 1 95 ? 4.395 -4.719 7.691 1.00 90.31 95 THR A O 1
ATOM 807 N N . PRO A 1 96 ? 3.995 -3.332 5.989 1.00 94.06 96 PRO A N 1
ATOM 808 C CA . PRO A 1 96 ? 2.543 -3.296 6.182 1.00 94.06 96 PRO A CA 1
ATOM 809 C C . PRO A 1 96 ? 1.829 -4.587 5.720 1.00 94.06 96 PRO A C 1
ATOM 811 O O . PRO A 1 96 ? 0.944 -4.553 4.865 1.00 94.06 96 PRO A O 1
ATOM 814 N N . ASN A 1 97 ? 2.238 -5.742 6.256 1.00 95.38 97 ASN A N 1
ATOM 815 C CA . ASN A 1 97 ? 1.548 -7.025 6.076 1.00 95.38 97 ASN A CA 1
ATOM 816 C C . ASN A 1 97 ? 0.312 -7.130 6.992 1.00 95.38 97 ASN A C 1
ATOM 818 O O . ASN A 1 97 ? 0.160 -6.329 7.913 1.00 95.38 97 ASN A O 1
ATOM 822 N N . LEU A 1 98 ? -0.550 -8.133 6.768 1.00 94.56 98 LEU A N 1
ATOM 823 C CA . LEU A 1 98 ? -1.811 -8.282 7.514 1.00 94.56 98 LEU A CA 1
ATOM 824 C C . LEU A 1 98 ? -1.612 -8.324 9.031 1.00 94.56 98 LEU A C 1
ATOM 826 O O . LEU A 1 98 ? -2.301 -7.608 9.744 1.00 94.56 98 LEU A O 1
ATOM 830 N N . ALA A 1 99 ? -0.660 -9.123 9.516 1.00 95.81 99 ALA A N 1
ATOM 831 C CA . ALA A 1 99 ? -0.431 -9.278 10.949 1.00 95.81 99 ALA A CA 1
ATOM 832 C C . ALA A 1 99 ? 0.013 -7.960 11.599 1.00 95.81 99 ALA A C 1
ATOM 834 O O . ALA A 1 99 ? -0.450 -7.614 12.682 1.00 95.81 99 ALA A O 1
ATOM 835 N N . ASN A 1 100 ? 0.878 -7.201 10.924 1.00 96.94 100 ASN A N 1
ATOM 836 C CA . ASN A 1 100 ? 1.337 -5.907 11.419 1.00 96.94 100 ASN A CA 1
ATOM 837 C C . ASN A 1 100 ? 0.236 -4.845 11.356 1.00 96.94 100 ASN A C 1
ATOM 839 O O . ASN A 1 100 ? 0.161 -4.017 12.260 1.00 96.94 100 ASN A O 1
ATOM 843 N N . VAL A 1 101 ? -0.619 -4.882 10.326 1.00 97.69 101 VAL A N 1
ATOM 844 C CA . VAL A 1 101 ? -1.814 -4.031 10.231 1.00 97.69 101 VAL A CA 1
ATOM 845 C C . VAL A 1 101 ? -2.762 -4.336 11.390 1.00 97.69 101 VAL A C 1
ATOM 847 O O . VAL A 1 101 ? -3.074 -3.443 12.166 1.00 97.69 101 VAL A O 1
ATOM 850 N N . ASP A 1 102 ? -3.163 -5.591 11.579 1.00 97.44 102 ASP A N 1
ATOM 851 C CA . ASP A 1 102 ? -4.068 -5.958 12.674 1.00 97.44 102 ASP A CA 1
ATOM 852 C C . ASP A 1 102 ? -3.496 -5.563 14.038 1.00 97.44 102 ASP A C 1
ATOM 854 O O . ASP A 1 102 ? -4.197 -4.974 14.857 1.00 97.44 102 ASP A O 1
ATOM 858 N N . LYS A 1 103 ? -2.198 -5.807 14.248 1.00 96.75 103 LYS A N 1
ATOM 859 C CA . LYS A 1 103 ? -1.509 -5.476 15.494 1.00 96.75 103 LYS A CA 1
ATOM 860 C C . LYS A 1 103 ? -1.506 -3.977 15.797 1.00 96.75 103 LYS A C 1
ATOM 862 O O . LYS A 1 103 ? -1.785 -3.610 16.933 1.00 96.75 103 LYS A O 1
ATOM 867 N N . ILE A 1 104 ? -1.179 -3.109 14.831 1.00 96.44 104 ILE A N 1
ATOM 868 C CA . ILE A 1 104 ? -1.131 -1.661 15.103 1.00 96.44 104 ILE A CA 1
ATOM 869 C C . ILE A 1 104 ? -2.531 -1.104 15.393 1.00 96.44 104 ILE A C 1
ATOM 871 O O . ILE A 1 104 ? -2.693 -0.312 16.320 1.00 96.44 104 ILE A O 1
ATOM 875 N N . PHE A 1 105 ? -3.553 -1.556 14.660 1.00 96.19 105 PHE A N 1
ATOM 876 C CA . PHE A 1 105 ? -4.934 -1.122 14.880 1.00 96.19 105 PHE A CA 1
ATOM 877 C C . PHE A 1 105 ? -5.499 -1.622 16.215 1.00 96.19 105 PHE A C 1
ATOM 879 O O . PHE A 1 105 ? -6.161 -0.856 16.916 1.00 96.19 105 PHE A O 1
ATOM 886 N N . GLU A 1 106 ? -5.186 -2.856 16.616 1.00 94.94 106 GLU A N 1
ATOM 887 C CA . GLU A 1 106 ? -5.558 -3.380 17.933 1.00 94.94 106 GLU A CA 1
ATOM 888 C C . GLU A 1 106 ? -4.843 -2.621 19.058 1.00 94.94 106 GLU A C 1
ATOM 890 O O . GLU A 1 106 ? -5.492 -2.177 20.002 1.00 94.94 106 GLU A O 1
ATOM 895 N N . ASN A 1 107 ? -3.529 -2.412 18.941 1.00 92.88 107 ASN A N 1
ATOM 896 C CA . ASN A 1 107 ? -2.733 -1.780 19.994 1.00 92.88 107 ASN A CA 1
ATOM 897 C C . ASN A 1 107 ? -3.075 -0.302 20.214 1.00 92.88 107 ASN A C 1
ATOM 899 O O . ASN A 1 107 ? -2.996 0.173 21.346 1.00 92.88 107 ASN A O 1
ATOM 903 N N . VAL A 1 108 ? -3.409 0.433 19.148 1.00 92.12 108 VAL A N 1
ATOM 904 C CA . VAL A 1 108 ? -3.620 1.888 19.228 1.00 92.12 108 VAL A CA 1
ATOM 905 C C . VAL A 1 108 ? -5.098 2.261 19.315 1.00 92.12 108 VAL A C 1
ATOM 907 O O . VAL A 1 108 ? -5.444 3.175 20.059 1.00 92.12 108 VAL A O 1
ATOM 910 N N . LEU A 1 109 ? -5.973 1.572 18.576 1.00 91.75 109 LEU A N 1
ATOM 911 C CA . LEU A 1 109 ? -7.398 1.920 18.480 1.00 91.75 109 LEU A CA 1
ATOM 912 C C . LEU A 1 109 ? -8.318 0.881 19.135 1.00 91.75 109 LEU A C 1
ATOM 914 O O . LEU A 1 109 ? -9.522 1.103 19.206 1.00 91.75 109 LEU A O 1
ATOM 918 N N . GLY A 1 110 ? -7.786 -0.260 19.587 1.00 92.25 110 GLY A N 1
ATOM 919 C CA . GLY A 1 110 ? -8.589 -1.359 20.129 1.00 92.25 110 GLY A CA 1
ATOM 920 C C . GLY A 1 110 ? -9.366 -2.156 19.071 1.00 92.25 110 GLY A C 1
ATOM 921 O O . GLY A 1 110 ? -10.164 -3.021 19.432 1.00 92.25 110 GLY A O 1
ATOM 922 N N . ILE A 1 111 ? -9.141 -1.902 17.775 1.00 93.81 111 ILE A N 1
ATOM 923 C CA . ILE A 1 111 ? -9.866 -2.559 16.678 1.00 93.81 111 ILE A CA 1
ATOM 924 C C . ILE A 1 111 ? -9.174 -3.880 16.338 1.00 93.81 111 ILE A C 1
ATOM 926 O O . ILE A 1 111 ? -8.135 -3.910 15.678 1.00 93.81 111 ILE A O 1
ATOM 930 N N . LYS A 1 112 ? -9.763 -4.991 16.781 1.00 94.94 112 LY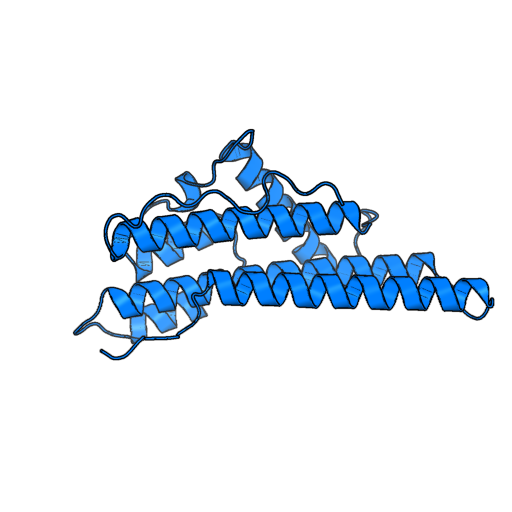S A N 1
ATOM 931 C CA . LYS A 1 112 ? -9.202 -6.330 16.569 1.00 94.94 112 LYS A CA 1
ATOM 932 C C . LYS A 1 112 ? -9.453 -6.834 15.156 1.00 94.94 112 LYS A C 1
ATOM 934 O O . LYS A 1 112 ? -10.576 -6.778 14.665 1.00 94.94 112 LYS A O 1
ATOM 939 N N . SER A 1 113 ? -8.427 -7.441 14.556 1.00 94.56 113 SER A N 1
ATOM 940 C CA . SER A 1 113 ? -8.529 -8.128 13.257 1.00 94.56 113 SER A CA 1
ATOM 941 C C . SER A 1 113 ? -9.177 -7.268 12.163 1.00 94.56 113 SER A C 1
ATOM 943 O O . SER A 1 113 ? -10.045 -7.741 11.427 1.00 94.56 113 SER A O 1
ATOM 945 N N . ILE A 1 114 ? -8.783 -5.994 12.061 1.00 95.88 114 ILE A N 1
ATOM 946 C CA . ILE A 1 114 ? -9.351 -5.045 11.093 1.00 95.88 114 ILE A CA 1
ATOM 947 C C . ILE A 1 114 ? -9.261 -5.561 9.646 1.00 95.88 114 ILE A C 1
ATOM 949 O O . ILE A 1 114 ? -10.166 -5.321 8.843 1.00 95.88 114 ILE A O 1
ATOM 953 N N . SER A 1 115 ? -8.231 -6.355 9.335 1.00 95.88 115 SER A N 1
ATOM 954 C CA . SER A 1 115 ? -8.019 -7.013 8.044 1.00 95.88 115 SER A CA 1
ATOM 955 C C . SER A 1 115 ? -9.090 -8.052 7.689 1.00 95.88 115 SER A C 1
ATOM 957 O O . SER A 1 115 ? -9.194 -8.459 6.530 1.00 95.88 115 SER A O 1
ATOM 959 N N . ASN A 1 116 ? -9.935 -8.479 8.637 1.00 96.06 116 ASN A N 1
ATOM 960 C CA . ASN A 1 116 ? -11.095 -9.327 8.344 1.00 96.06 116 ASN A CA 1
ATOM 961 C C . ASN A 1 116 ? -12.092 -8.648 7.400 1.00 96.06 116 ASN A C 1
ATOM 963 O O . ASN A 1 116 ? -12.820 -9.339 6.692 1.00 96.06 116 ASN A O 1
ATOM 967 N N . ASN A 1 117 ? -12.073 -7.316 7.337 1.00 96.00 117 ASN A N 1
ATOM 968 C CA . ASN A 1 117 ? -12.938 -6.535 6.463 1.00 96.00 117 ASN A CA 1
ATOM 969 C C . ASN A 1 117 ? -12.429 -6.431 5.020 1.00 96.00 117 ASN A C 1
ATOM 971 O O . ASN A 1 117 ? -13.110 -5.811 4.214 1.00 96.00 117 ASN A O 1
ATOM 975 N N . TYR A 1 118 ? -11.268 -7.008 4.670 1.00 95.44 118 TYR A N 1
ATOM 976 C CA . TYR A 1 118 ? -10.666 -6.945 3.325 1.00 95.44 118 TYR A CA 1
ATOM 977 C C . TYR A 1 118 ? -11.447 -7.739 2.272 1.00 95.44 118 TYR A C 1
ATOM 979 O O . TYR A 1 118 ? -10.947 -8.689 1.681 1.00 95.44 118 TYR A O 1
ATOM 987 N N . GLN A 1 119 ? -12.685 -7.347 2.030 1.00 93.62 119 GLN A N 1
ATOM 988 C CA . GLN A 1 119 ? -13.592 -7.976 1.093 1.00 93.62 119 GLN A CA 1
ATOM 989 C C . GLN A 1 119 ? -14.417 -6.907 0.385 1.00 93.62 119 GLN A C 1
ATOM 991 O O . GLN A 1 119 ? -14.843 -5.926 0.992 1.00 93.62 119 GLN A O 1
ATOM 996 N N . TRP A 1 120 ? -14.605 -7.099 -0.910 1.00 94.62 120 TRP A N 1
ATOM 997 C CA . TRP A 1 120 ? -15.445 -6.276 -1.774 1.00 94.62 120 TRP A CA 1
ATOM 998 C C . TRP A 1 120 ? -15.886 -7.125 -2.967 1.00 94.62 120 TRP A C 1
ATOM 1000 O O . TRP A 1 120 ? -15.566 -8.317 -3.015 1.00 94.62 120 TRP A O 1
ATOM 1010 N N . ASP A 1 121 ? -16.629 -6.540 -3.904 1.00 89.69 121 ASP A N 1
ATOM 1011 C CA . ASP A 1 121 ? -17.169 -7.257 -5.062 1.00 89.69 121 ASP A CA 1
ATOM 1012 C C . ASP A 1 121 ? -16.080 -8.087 -5.766 1.00 89.69 121 ASP A C 1
ATOM 1014 O O . ASP A 1 121 ? -14.997 -7.592 -6.089 1.00 89.69 121 ASP A O 1
ATOM 1018 N N . ASP A 1 122 ? -16.340 -9.390 -5.912 1.00 90.06 122 ASP A N 1
ATOM 1019 C CA . ASP A 1 122 ? -15.440 -10.403 -6.488 1.00 90.06 122 ASP A CA 1
ATOM 1020 C C . ASP A 1 122 ? -14.040 -10.540 -5.842 1.00 90.06 122 ASP A C 1
ATOM 1022 O O . ASP A 1 122 ? -13.132 -11.209 -6.373 1.00 90.06 122 ASP A O 1
ATOM 1026 N N . MET A 1 123 ? -13.859 -9.965 -4.650 1.00 96.19 123 MET A N 1
ATOM 1027 C CA . MET A 1 123 ? -12.638 -10.043 -3.861 1.00 96.19 123 MET A CA 1
ATOM 1028 C C . MET A 1 123 ? -12.905 -10.604 -2.466 1.00 96.19 123 MET A C 1
ATOM 1030 O O . MET A 1 123 ? -13.403 -9.931 -1.566 1.00 96.19 123 MET A O 1
ATOM 1034 N N . THR A 1 124 ? -12.482 -11.850 -2.254 1.00 96.62 124 THR A N 1
ATOM 1035 C CA . THR A 1 124 ? -12.491 -12.463 -0.923 1.00 96.62 124 THR A CA 1
ATOM 1036 C C . THR A 1 124 ? -11.309 -11.976 -0.090 1.00 96.62 124 THR A C 1
ATOM 1038 O O . THR A 1 124 ? -10.240 -11.680 -0.629 1.00 96.62 124 THR A O 1
ATOM 1041 N N . ARG A 1 125 ? -11.447 -12.021 1.241 1.00 96.00 125 ARG A N 1
ATOM 1042 C CA . ARG A 1 125 ? -10.353 -11.744 2.190 1.00 96.00 125 ARG A CA 1
ATOM 1043 C C . ARG A 1 125 ? -9.058 -12.470 1.849 1.00 96.00 125 ARG A C 1
ATOM 1045 O O . ARG A 1 125 ? -7.987 -11.869 1.853 1.00 96.00 125 ARG A O 1
ATOM 1052 N N . ASN A 1 126 ? -9.150 -13.758 1.531 1.00 96.31 126 ASN A N 1
ATOM 1053 C CA . ASN A 1 126 ? -7.972 -14.569 1.233 1.00 96.31 126 ASN A CA 1
ATOM 1054 C C . ASN A 1 126 ? -7.280 -14.098 -0.050 1.00 96.31 126 ASN A C 1
ATOM 1056 O O . ASN A 1 126 ? -6.058 -13.968 -0.071 1.00 96.31 126 ASN A O 1
ATOM 1060 N N . LYS A 1 127 ? -8.051 -13.788 -1.096 1.00 97.00 127 LYS A N 1
ATOM 1061 C CA . LYS A 1 127 ? -7.513 -13.269 -2.357 1.00 97.00 127 LYS A CA 1
ATOM 1062 C C . LYS A 1 127 ? -6.911 -11.874 -2.165 1.00 97.00 127 LYS A C 1
ATOM 1064 O O . LYS A 1 127 ? -5.816 -11.609 -2.655 1.00 97.00 127 LYS A O 1
ATOM 1069 N N . ALA A 1 128 ? -7.557 -11.019 -1.371 1.00 97.44 128 ALA A N 1
ATOM 1070 C CA . ALA A 1 128 ? -7.027 -9.705 -1.034 1.00 97.44 128 ALA A CA 1
ATOM 1071 C C . ALA A 1 128 ? -5.701 -9.781 -0.270 1.00 97.44 128 ALA A C 1
ATOM 1073 O O . ALA A 1 128 ? -4.760 -9.044 -0.584 1.00 97.44 128 ALA A O 1
ATOM 1074 N N . ALA A 1 129 ? -5.607 -10.709 0.684 1.00 96.81 129 ALA A N 1
ATOM 1075 C CA . ALA A 1 129 ? -4.392 -10.971 1.440 1.00 96.81 129 ALA A CA 1
ATOM 1076 C C . ALA A 1 129 ? -3.258 -11.504 0.554 1.00 96.81 129 ALA A C 1
ATOM 1078 O O . ALA A 1 129 ? -2.117 -11.067 0.691 1.00 96.81 129 ALA A O 1
ATOM 1079 N N . GLN A 1 130 ? -3.574 -12.405 -0.381 1.00 97.50 130 GLN A N 1
ATOM 1080 C CA . GLN A 1 130 ? -2.607 -12.956 -1.332 1.00 97.50 130 GLN A CA 1
ATOM 1081 C C . GLN A 1 130 ? -2.009 -11.877 -2.241 1.00 97.50 130 GLN A C 1
ATOM 1083 O O . GLN A 1 130 ? -0.792 -11.830 -2.401 1.00 97.50 130 GLN A O 1
ATOM 1088 N N . ILE A 1 131 ? -2.836 -10.985 -2.799 1.00 97.19 131 ILE A N 1
ATOM 1089 C CA . ILE A 1 131 ? -2.345 -9.904 -3.669 1.00 97.19 131 ILE A CA 1
ATOM 1090 C C . ILE A 1 131 ? -1.507 -8.900 -2.863 1.00 97.19 131 ILE A C 1
ATOM 1092 O O . ILE A 1 131 ? -0.462 -8.457 -3.339 1.00 97.19 131 ILE A O 1
ATOM 1096 N N . LEU A 1 132 ? -1.904 -8.575 -1.624 1.00 97.88 132 LEU A N 1
ATOM 1097 C CA . LEU A 1 132 ? -1.086 -7.730 -0.747 1.00 97.88 132 LEU A CA 1
ATOM 1098 C C . LEU A 1 132 ? 0.291 -8.367 -0.495 1.00 97.88 132 LEU A C 1
ATOM 1100 O O . LEU A 1 132 ? 1.314 -7.711 -0.677 1.00 97.88 132 LEU A O 1
ATOM 1104 N N . ASP A 1 133 ? 0.328 -9.647 -0.125 1.00 97.00 133 ASP A N 1
ATOM 1105 C CA . ASP A 1 133 ? 1.574 -10.386 0.098 1.00 97.00 133 ASP A CA 1
ATOM 1106 C C . ASP A 1 133 ? 2.456 -10.439 -1.163 1.00 97.00 133 ASP A C 1
ATOM 1108 O O . ASP A 1 133 ? 3.670 -10.235 -1.081 1.00 97.00 133 ASP A O 1
ATOM 1112 N N . GLU A 1 134 ? 1.863 -10.615 -2.348 1.00 96.06 134 GLU A N 1
ATOM 1113 C CA . GLU A 1 134 ? 2.577 -10.560 -3.628 1.00 96.06 134 GLU A CA 1
ATOM 1114 C C . GLU A 1 134 ? 3.287 -9.211 -3.828 1.00 96.06 134 GLU A C 1
ATOM 1116 O O . GLU A 1 134 ? 4.487 -9.180 -4.128 1.00 96.06 134 GLU A O 1
ATOM 1121 N N . VAL A 1 135 ? 2.584 -8.094 -3.611 1.00 96.81 135 VAL A N 1
ATOM 1122 C CA . VAL A 1 135 ? 3.145 -6.741 -3.767 1.00 96.81 135 VAL A CA 1
ATOM 1123 C C . VAL A 1 135 ? 4.257 -6.476 -2.752 1.00 96.81 135 VAL A C 1
ATOM 1125 O O . VAL A 1 135 ? 5.305 -5.926 -3.105 1.00 96.81 135 VAL A O 1
ATOM 1128 N N . LEU A 1 136 ? 4.081 -6.904 -1.499 1.00 96.88 136 LEU A N 1
ATOM 1129 C CA . LEU A 1 136 ? 5.096 -6.737 -0.458 1.00 96.88 136 LEU A CA 1
ATOM 1130 C C . LEU A 1 136 ? 6.349 -7.574 -0.740 1.00 96.88 136 LEU A C 1
ATOM 1132 O O . LEU A 1 136 ? 7.466 -7.066 -0.605 1.00 96.88 136 LEU A O 1
ATOM 1136 N N . LYS A 1 137 ? 6.190 -8.819 -1.204 1.00 94.94 137 LYS A N 1
ATOM 1137 C CA . LYS A 1 137 ? 7.306 -9.676 -1.639 1.00 94.94 137 LYS A CA 1
ATOM 1138 C C . LYS A 1 137 ? 8.042 -9.084 -2.834 1.00 94.94 137 LYS A C 1
ATOM 1140 O O . LYS A 1 137 ? 9.274 -9.126 -2.881 1.00 94.94 137 LYS A O 1
ATOM 1145 N N . LEU A 1 138 ? 7.308 -8.509 -3.784 1.00 95.12 138 LEU A N 1
ATOM 1146 C CA . LEU A 1 138 ? 7.886 -7.824 -4.933 1.00 95.12 138 LEU A CA 1
ATOM 1147 C C . LEU A 1 138 ? 8.708 -6.607 -4.492 1.00 95.12 138 LEU A C 1
ATOM 1149 O O . LEU A 1 138 ? 9.874 -6.502 -4.874 1.00 95.12 138 LEU A O 1
ATOM 1153 N N . ARG A 1 139 ? 8.163 -5.745 -3.621 1.00 95.25 139 ARG A N 1
ATOM 1154 C CA . ARG A 1 139 ? 8.906 -4.620 -3.029 1.00 95.25 139 ARG A CA 1
ATOM 1155 C C . ARG A 1 139 ? 10.141 -5.087 -2.274 1.00 95.25 139 ARG A C 1
ATOM 1157 O O . ARG A 1 139 ? 11.199 -4.489 -2.437 1.00 95.25 139 ARG A O 1
ATOM 1164 N N . HIS A 1 140 ? 10.028 -6.127 -1.447 1.00 94.12 140 HIS A N 1
ATOM 1165 C CA . HIS A 1 140 ? 11.158 -6.676 -0.695 1.00 94.12 140 HIS A CA 1
ATOM 1166 C C . HIS A 1 140 ? 12.281 -7.104 -1.647 1.00 94.12 140 HIS A C 1
ATOM 1168 O O . HIS A 1 140 ? 13.416 -6.655 -1.508 1.00 94.12 140 HIS A O 1
ATOM 1174 N N . ARG A 1 141 ? 11.950 -7.879 -2.685 1.00 93.56 141 ARG A N 1
ATOM 1175 C CA . ARG A 1 141 ? 12.921 -8.311 -3.695 1.00 93.56 141 ARG A CA 1
ATOM 1176 C C . ARG A 1 141 ? 13.591 -7.131 -4.398 1.00 93.56 141 ARG A C 1
ATOM 1178 O O . ARG A 1 141 ? 14.816 -7.111 -4.487 1.00 93.56 141 ARG A O 1
ATOM 1185 N N . ILE A 1 142 ? 12.809 -6.158 -4.872 1.00 94.06 142 ILE A N 1
ATOM 1186 C CA . ILE A 1 142 ? 13.341 -4.978 -5.566 1.00 94.06 142 ILE A CA 1
ATOM 1187 C C . ILE A 1 142 ? 14.257 -4.181 -4.630 1.00 94.06 142 ILE A C 1
ATOM 1189 O O . ILE A 1 142 ? 15.360 -3.833 -5.028 1.00 94.06 142 ILE A O 1
ATOM 1193 N N . ALA A 1 143 ? 13.850 -3.940 -3.383 1.00 91.06 143 ALA A N 1
ATOM 1194 C CA . ALA A 1 143 ? 14.653 -3.181 -2.426 1.00 91.06 143 ALA A CA 1
ATOM 1195 C C . ALA A 1 143 ? 15.985 -3.870 -2.081 1.00 91.06 143 ALA A C 1
ATOM 1197 O O . ALA A 1 143 ? 16.991 -3.190 -1.915 1.00 91.06 143 ALA A O 1
ATOM 1198 N N . HIS A 1 144 ? 16.010 -5.205 -1.995 1.00 89.69 144 HIS A N 1
ATOM 1199 C CA . HIS A 1 144 ? 17.228 -5.950 -1.661 1.00 89.69 144 HIS A CA 1
ATOM 1200 C C . HIS A 1 144 ? 18.162 -6.192 -2.846 1.00 89.69 144 HIS A C 1
ATOM 1202 O O . HIS A 1 144 ? 19.370 -6.282 -2.659 1.00 89.69 144 HIS A O 1
ATOM 1208 N N . THR A 1 145 ? 17.620 -6.348 -4.053 1.00 88.56 145 THR A N 1
ATOM 1209 C CA . THR A 1 145 ? 18.408 -6.792 -5.218 1.00 88.56 145 THR A CA 1
ATOM 1210 C C . THR A 1 145 ? 18.466 -5.764 -6.345 1.00 88.56 145 THR A C 1
ATOM 1212 O O . THR A 1 145 ? 19.133 -5.992 -7.348 1.00 88.56 145 THR A O 1
ATOM 1215 N N . GLY A 1 146 ? 17.742 -4.649 -6.218 1.00 81.62 146 GLY A N 1
ATOM 1216 C CA . GLY A 1 146 ? 17.583 -3.645 -7.270 1.00 81.62 146 GLY A CA 1
ATOM 1217 C C . GLY A 1 146 ? 16.851 -4.160 -8.510 1.00 81.62 146 GLY A C 1
ATOM 1218 O O . GLY A 1 146 ? 16.822 -3.469 -9.524 1.00 81.62 146 GLY A O 1
ATOM 1219 N N . PHE A 1 147 ? 16.307 -5.383 -8.472 1.00 82.12 147 PHE A N 1
ATOM 1220 C CA . PHE A 1 147 ? 15.778 -6.048 -9.651 1.00 82.12 147 PHE A CA 1
ATOM 1221 C C . PHE A 1 147 ? 14.697 -7.079 -9.307 1.00 82.12 147 PHE A C 1
ATOM 1223 O O . PHE A 1 147 ? 14.781 -7.853 -8.360 1.00 82.12 147 PHE A O 1
ATOM 1230 N N . SER A 1 148 ? 13.676 -7.159 -10.148 1.00 79.19 148 SER A N 1
ATOM 1231 C CA . SER A 1 148 ? 12.734 -8.267 -10.188 1.00 79.19 148 SER A CA 1
ATOM 1232 C C . SER A 1 148 ? 12.815 -8.967 -11.537 1.00 79.19 148 SER A C 1
ATOM 1234 O O . SER A 1 148 ? 12.736 -8.324 -12.584 1.00 79.19 148 SER A O 1
ATOM 1236 N N . LYS A 1 149 ? 12.913 -10.304 -11.501 1.00 78.31 149 LYS A N 1
ATOM 1237 C CA . LYS A 1 149 ? 12.765 -11.170 -12.684 1.00 78.31 149 LYS A CA 1
ATOM 1238 C C . LYS A 1 149 ? 11.352 -11.113 -13.273 1.00 78.31 149 LYS A C 1
ATOM 1240 O O . LYS A 1 149 ? 11.169 -11.440 -14.438 1.00 78.31 149 LYS A O 1
ATOM 1245 N N . MET A 1 150 ? 10.356 -10.721 -12.475 1.00 78.69 150 MET A N 1
ATOM 1246 C CA . MET A 1 150 ? 9.008 -10.498 -12.984 1.00 78.69 150 MET A CA 1
ATOM 1247 C C . MET A 1 150 ? 9.030 -9.249 -13.864 1.00 78.69 150 MET A C 1
ATOM 1249 O O . MET A 1 150 ? 9.337 -8.166 -13.364 1.00 78.69 150 MET A O 1
ATOM 1253 N N . LYS A 1 151 ? 8.691 -9.394 -15.151 1.00 78.12 151 LYS A N 1
ATOM 1254 C CA . LYS A 1 151 ? 8.473 -8.246 -16.035 1.00 78.12 151 LYS A CA 1
ATOM 1255 C C . LYS A 1 151 ? 7.250 -7.483 -15.520 1.00 78.12 151 LYS A C 1
ATOM 1257 O O . LYS A 1 151 ? 6.162 -8.049 -15.434 1.00 78.12 151 LYS A O 1
ATOM 1262 N N . LEU A 1 152 ? 7.466 -6.236 -15.111 1.00 87.56 152 LEU A N 1
ATOM 1263 C CA . LEU A 1 152 ? 6.403 -5.327 -14.698 1.00 87.56 152 LEU A CA 1
ATOM 1264 C C . LEU A 1 152 ? 6.059 -4.417 -15.868 1.00 87.56 152 LEU A C 1
ATOM 1266 O O . LEU A 1 152 ? 6.951 -3.862 -16.513 1.00 87.56 152 LEU A O 1
ATOM 1270 N N . ASP A 1 153 ? 4.766 -4.255 -16.103 1.00 87.19 153 ASP A N 1
ATOM 1271 C CA . ASP A 1 153 ? 4.210 -3.302 -17.051 1.00 87.19 153 ASP A CA 1
ATOM 1272 C C . ASP A 1 153 ? 3.236 -2.357 -16.339 1.00 87.19 153 ASP A C 1
ATOM 1274 O O . ASP A 1 153 ? 2.941 -2.500 -15.146 1.00 87.19 153 ASP A O 1
ATOM 1278 N N . ILE A 1 154 ? 2.759 -1.364 -17.085 1.00 86.31 154 ILE A N 1
ATOM 1279 C CA . ILE A 1 154 ? 1.879 -0.328 -16.556 1.00 86.31 154 ILE A CA 1
ATOM 1280 C C . ILE A 1 154 ? 0.545 -0.891 -16.053 1.00 86.31 154 ILE A C 1
ATOM 1282 O O . ILE A 1 154 ? 0.055 -0.453 -15.017 1.00 86.31 154 ILE A O 1
ATOM 1286 N N . ASN A 1 155 ? 0.004 -1.914 -16.718 1.00 90.31 155 ASN A N 1
ATOM 1287 C CA . ASN A 1 155 ? -1.280 -2.516 -16.370 1.00 90.31 155 ASN A CA 1
ATOM 1288 C C . ASN A 1 155 ? -1.174 -3.300 -15.064 1.00 90.31 155 ASN A C 1
ATOM 1290 O O . ASN A 1 155 ? -2.044 -3.216 -14.199 1.00 90.31 155 ASN A O 1
ATOM 1294 N N . LYS A 1 156 ? -0.089 -4.056 -14.893 1.00 92.56 156 LYS A N 1
ATOM 1295 C CA . LYS A 1 156 ? 0.177 -4.794 -13.662 1.00 92.56 156 LYS A CA 1
ATOM 1296 C C . LYS A 1 156 ? 0.410 -3.854 -12.483 1.00 92.56 156 LYS A C 1
ATOM 1298 O O . LYS A 1 156 ? -0.146 -4.069 -11.409 1.00 92.56 156 LYS A O 1
ATOM 1303 N N . ASN A 1 157 ? 1.171 -2.788 -12.703 1.00 93.69 157 ASN A N 1
ATOM 1304 C CA . ASN A 1 157 ? 1.379 -1.735 -11.718 1.00 93.69 157 ASN A CA 1
ATOM 1305 C C . ASN A 1 157 ? 0.065 -1.050 -11.321 1.00 93.69 157 ASN A C 1
ATOM 1307 O O . ASN A 1 157 ? -0.198 -0.884 -10.131 1.00 93.69 157 ASN A O 1
ATOM 1311 N N . TYR A 1 158 ? -0.782 -0.722 -12.298 1.00 93.62 158 TYR A N 1
ATOM 1312 C CA . TYR A 1 158 ? -2.097 -0.133 -12.059 1.00 93.62 158 TYR A CA 1
ATOM 1313 C C . TYR A 1 158 ? -2.990 -1.046 -11.210 1.00 93.62 158 TYR A C 1
ATOM 1315 O O . TYR A 1 158 ? -3.561 -0.591 -10.225 1.00 93.62 158 TYR A O 1
ATOM 1323 N N . LYS A 1 159 ? -3.033 -2.352 -11.507 1.00 95.44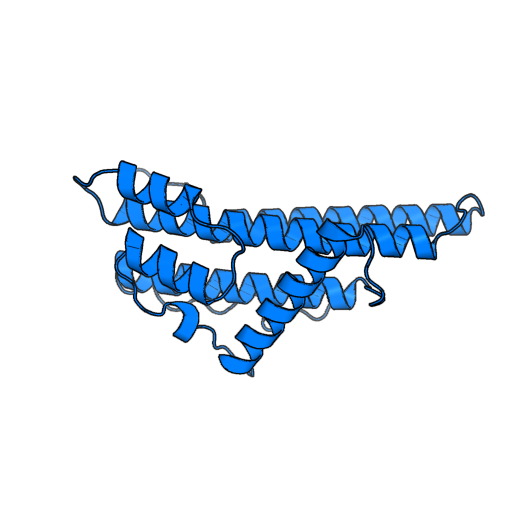 159 LYS A N 1
ATOM 1324 C CA . LYS A 1 159 ? -3.789 -3.329 -10.702 1.00 95.44 159 LYS A CA 1
ATOM 1325 C C . LYS A 1 159 ? -3.320 -3.386 -9.249 1.00 95.44 159 LYS A C 1
ATOM 1327 O O . LYS A 1 159 ? -4.139 -3.479 -8.342 1.00 95.44 159 LYS A O 1
ATOM 1332 N N . TYR A 1 160 ? -2.012 -3.312 -9.002 1.00 97.06 160 TYR A N 1
ATOM 1333 C CA . TYR A 1 160 ? -1.503 -3.249 -7.630 1.00 97.06 160 TYR A CA 1
ATOM 1334 C C . TYR A 1 160 ? -1.852 -1.931 -6.935 1.00 97.06 160 TYR A C 1
ATOM 1336 O O . TYR A 1 160 ? -2.177 -1.940 -5.750 1.00 97.06 160 TYR A O 1
ATOM 1344 N N . MET A 1 161 ? -1.805 -0.807 -7.654 1.00 97.56 161 MET A N 1
ATOM 1345 C CA . MET A 1 161 ? -2.236 0.490 -7.131 1.00 97.56 161 MET A CA 1
ATOM 1346 C C . MET A 1 161 ? -3.714 0.462 -6.729 1.00 97.56 161 MET A C 1
ATOM 1348 O O . MET A 1 161 ? -4.044 0.852 -5.612 1.00 97.56 161 MET A O 1
ATOM 1352 N N . GLU A 1 162 ? -4.585 -0.014 -7.617 1.00 96.69 162 GLU A N 1
ATOM 1353 C CA . GLU A 1 162 ? -6.021 -0.166 -7.377 1.00 96.69 162 GLU A CA 1
ATOM 1354 C C . GLU A 1 162 ? -6.290 -1.089 -6.184 1.00 96.69 162 GLU A C 1
ATOM 1356 O O . GLU A 1 162 ? -7.064 -0.748 -5.291 1.00 96.69 162 GLU A O 1
ATOM 1361 N N . HIS A 1 163 ? -5.577 -2.216 -6.106 1.00 97.81 163 HIS A N 1
ATOM 1362 C CA . HIS A 1 163 ? -5.688 -3.137 -4.979 1.00 97.81 163 HIS A CA 1
ATOM 1363 C C . HIS A 1 163 ? -5.360 -2.462 -3.645 1.00 97.81 163 HIS A C 1
ATOM 1365 O O . HIS A 1 163 ? -6.142 -2.539 -2.699 1.00 97.81 163 HIS A O 1
ATOM 1371 N N . LEU A 1 164 ? -4.226 -1.756 -3.567 1.00 98.19 164 LEU A N 1
ATOM 1372 C CA . LEU A 1 164 ? -3.830 -1.026 -2.358 1.00 98.19 164 LEU A CA 1
ATOM 1373 C C . LEU A 1 164 ? -4.799 0.118 -2.031 1.00 98.19 164 LEU A C 1
ATOM 1375 O O . LEU A 1 164 ? -5.046 0.387 -0.856 1.00 98.19 164 LEU A O 1
ATOM 1379 N N . TYR A 1 165 ? -5.375 0.771 -3.042 1.00 98.25 165 TYR A N 1
ATOM 1380 C CA . TYR A 1 165 ? -6.424 1.767 -2.842 1.00 98.25 165 TYR A CA 1
ATOM 1381 C C . TYR A 1 165 ? -7.680 1.160 -2.209 1.00 98.25 165 TYR A C 1
ATOM 1383 O O . TYR A 1 165 ? -8.193 1.714 -1.240 1.00 98.25 165 TYR A O 1
ATOM 1391 N N . ASN A 1 166 ? -8.151 0.012 -2.698 1.00 97.94 166 ASN A N 1
ATOM 1392 C CA . ASN A 1 166 ? -9.338 -0.649 -2.152 1.00 97.94 166 ASN A CA 1
ATOM 1393 C C . ASN A 1 166 ? -9.121 -1.099 -0.701 1.00 97.94 166 ASN A C 1
ATOM 1395 O O . ASN A 1 166 ? -9.993 -0.902 0.145 1.00 97.94 166 ASN A O 1
ATOM 1399 N N . LEU A 1 167 ? -7.926 -1.604 -0.374 1.00 98.19 167 LEU A N 1
ATOM 1400 C CA . LEU A 1 167 ? -7.552 -1.885 1.016 1.00 98.19 167 LEU A CA 1
ATOM 1401 C C . LEU A 1 167 ? -7.576 -0.617 1.880 1.00 98.19 167 LEU A C 1
ATOM 14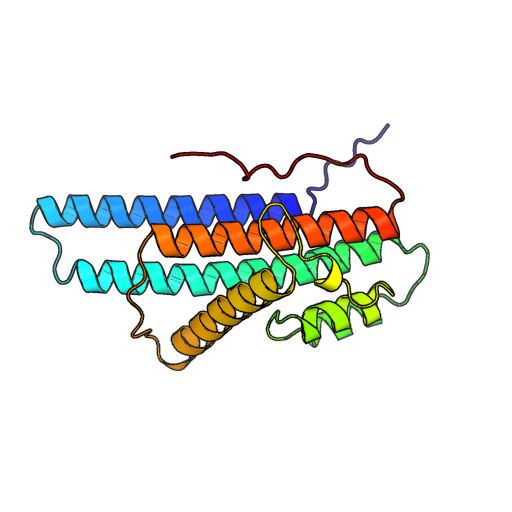03 O O . LEU A 1 167 ? -8.113 -0.638 2.987 1.00 98.19 167 LEU A O 1
ATOM 1407 N N . ALA A 1 168 ? -7.037 0.496 1.374 1.00 98.19 168 ALA A N 1
ATOM 1408 C CA . ALA A 1 168 ? -7.053 1.775 2.078 1.00 98.19 168 ALA A CA 1
ATOM 1409 C C . ALA A 1 168 ? -8.467 2.290 2.325 1.00 98.19 168 ALA A C 1
ATOM 1411 O O . ALA A 1 168 ? -8.779 2.750 3.422 1.00 98.19 168 ALA A O 1
ATOM 1412 N N . TYR A 1 169 ? -9.325 2.182 1.315 1.00 97.12 169 TYR A N 1
ATOM 1413 C CA . TYR A 1 169 ? -10.726 2.546 1.414 1.00 97.12 169 TYR A CA 1
ATOM 1414 C C . TYR A 1 169 ? -11.415 1.763 2.537 1.00 97.12 169 TYR A C 1
ATOM 1416 O O . TYR A 1 169 ? -12.023 2.361 3.422 1.00 97.12 169 TYR A O 1
ATOM 1424 N N . ILE A 1 170 ? -11.256 0.437 2.543 1.00 97.25 170 ILE A N 1
ATOM 1425 C CA . ILE A 1 170 ? -11.849 -0.447 3.552 1.00 97.25 170 ILE A CA 1
ATOM 1426 C C . ILE A 1 170 ? -11.327 -0.129 4.953 1.00 97.25 170 ILE A C 1
ATOM 1428 O O . ILE A 1 170 ? -12.122 -0.067 5.892 1.00 97.25 170 ILE A O 1
ATOM 1432 N N . LEU A 1 171 ? -10.017 0.090 5.111 1.00 97.06 171 LEU A N 1
ATOM 1433 C CA . LEU A 1 171 ? -9.448 0.468 6.405 1.00 97.06 171 LEU A CA 1
ATOM 1434 C C . LEU A 1 171 ? -10.025 1.794 6.897 1.00 97.06 171 LEU A C 1
ATOM 1436 O O . LEU A 1 171 ? -10.508 1.851 8.023 1.00 97.06 171 LEU A O 1
ATOM 1440 N N . GLN A 1 172 ? -10.012 2.838 6.061 1.00 96.56 172 GLN A N 1
ATOM 1441 C CA . GLN A 1 172 ? -10.562 4.146 6.423 1.00 96.56 172 GLN A CA 1
ATOM 1442 C C . GLN A 1 172 ? -12.034 4.018 6.823 1.00 96.56 172 GLN A C 1
ATOM 1444 O O . GLN A 1 172 ? -12.409 4.485 7.891 1.00 96.56 172 GLN A O 1
ATOM 1449 N N . TYR A 1 173 ? -12.841 3.333 6.008 1.00 95.06 173 TYR A N 1
ATOM 1450 C CA . TYR A 1 173 ? -14.258 3.112 6.286 1.00 95.06 173 TYR A CA 1
ATOM 1451 C C . TYR A 1 173 ? -14.480 2.374 7.611 1.00 95.06 173 TYR A C 1
ATOM 1453 O O . TYR A 1 173 ? -15.333 2.768 8.401 1.00 95.06 173 TYR A O 1
ATOM 1461 N N . THR A 1 174 ? -13.697 1.325 7.878 1.00 95.19 174 THR A N 1
ATOM 1462 C CA . THR A 1 174 ? -13.812 0.545 9.117 1.00 95.19 174 THR A CA 1
ATOM 1463 C C . THR A 1 174 ? -13.441 1.392 10.333 1.00 95.19 174 THR A C 1
ATOM 1465 O O . THR A 1 174 ? -14.185 1.414 11.305 1.00 95.19 174 THR A O 1
ATOM 1468 N N . VAL A 1 175 ? -12.336 2.139 10.270 1.00 94.25 175 VAL A N 1
ATOM 1469 C CA . VAL A 1 175 ? -11.902 3.040 11.351 1.00 94.25 175 VAL A CA 1
ATOM 1470 C C . VAL A 1 175 ? -12.940 4.129 11.605 1.00 94.25 175 VAL A C 1
ATOM 1472 O O . VAL A 1 175 ? -13.312 4.369 12.750 1.00 94.25 175 VAL A O 1
ATOM 1475 N N . ASP A 1 176 ? -13.444 4.759 10.547 1.00 92.62 176 ASP A N 1
ATOM 1476 C CA . ASP A 1 176 ? -14.466 5.797 10.644 1.00 92.62 176 ASP A CA 1
ATOM 1477 C C . ASP A 1 176 ? -15.755 5.243 11.269 1.00 92.62 176 ASP A C 1
ATOM 1479 O O . ASP A 1 176 ? -16.342 5.890 12.136 1.00 92.62 176 ASP A O 1
ATOM 1483 N N . LYS A 1 177 ? -16.168 4.028 10.890 1.00 91.56 177 LYS A N 1
ATOM 1484 C CA . LYS A 1 177 ? -17.344 3.356 11.453 1.00 91.56 177 LYS A CA 1
ATOM 1485 C C . LYS A 1 177 ? -17.178 3.037 12.942 1.00 91.56 177 LYS A C 1
ATOM 1487 O O . LYS A 1 177 ? -18.069 3.358 13.723 1.00 91.56 177 LYS A O 1
ATOM 1492 N N . GLU A 1 178 ? -16.060 2.423 13.327 1.00 90.38 178 GLU A N 1
ATOM 1493 C CA . GLU A 1 178 ? -15.797 2.007 14.714 1.00 90.38 178 GLU A CA 1
ATOM 1494 C C . GLU A 1 178 ? -15.589 3.209 15.652 1.00 90.38 178 GLU A C 1
ATOM 1496 O O . GLU A 1 178 ? -15.977 3.158 16.816 1.00 90.38 178 GLU A O 1
ATOM 1501 N N . ILE A 1 179 ? -15.004 4.308 15.157 1.00 85.94 179 ILE A N 1
ATOM 1502 C CA . ILE A 1 179 ? -14.619 5.457 15.995 1.00 85.94 179 ILE A CA 1
ATOM 1503 C C . ILE A 1 179 ? -15.637 6.602 15.951 1.00 85.94 179 ILE A C 1
ATOM 1505 O O . ILE A 1 179 ? -15.876 7.242 16.973 1.00 85.94 179 ILE A O 1
ATOM 1509 N N . CYS A 1 180 ? -16.223 6.908 14.790 1.00 72.38 180 CYS A N 1
ATOM 1510 C CA . CYS A 1 180 ? -17.111 8.069 14.629 1.00 72.38 180 CYS A CA 1
ATOM 1511 C C . CYS A 1 180 ? -18.609 7.719 14.685 1.00 72.38 180 CYS A C 1
ATOM 1513 O O . CYS A 1 180 ? -19.428 8.634 14.783 1.00 72.38 180 CYS A O 1
ATOM 1515 N N . GLY A 1 181 ? -18.973 6.431 14.636 1.00 64.62 181 GLY A N 1
ATOM 1516 C CA . GLY A 1 181 ? -20.355 5.981 14.441 1.00 64.62 181 GLY A CA 1
ATOM 1517 C C . GLY A 1 181 ? -20.820 6.142 12.985 1.00 64.62 181 GLY A C 1
ATOM 1518 O O . GLY A 1 181 ? -20.299 6.980 12.253 1.00 64.62 181 GLY A O 1
ATOM 1519 N N . ASP A 1 182 ? -21.772 5.301 12.557 1.00 45.75 182 ASP A N 1
ATOM 1520 C CA . ASP A 1 182 ? -22.150 5.037 11.155 1.00 45.75 182 ASP A CA 1
ATOM 1521 C C . ASP A 1 182 ? -22.132 6.265 10.218 1.00 45.75 182 ASP A C 1
ATOM 1523 O O . ASP A 1 182 ? -23.114 6.997 10.053 1.00 45.75 182 ASP A O 1
ATOM 1527 N N . LEU A 1 183 ? -21.020 6.432 9.501 1.00 45.88 183 LEU A N 1
ATOM 1528 C CA . LEU A 1 183 ? -20.968 7.240 8.291 1.00 45.88 183 LEU A CA 1
ATOM 1529 C C . LEU A 1 183 ? -21.562 6.410 7.148 1.00 45.88 183 LEU A C 1
ATOM 1531 O O . LEU A 1 183 ? -21.127 5.289 6.871 1.00 45.88 183 LEU A O 1
ATOM 1535 N N . LYS A 1 184 ? -22.608 6.960 6.516 1.00 40.69 184 LYS A N 1
ATOM 1536 C CA . LYS A 1 184 ? -23.347 6.359 5.395 1.00 40.69 184 LYS A CA 1
ATOM 1537 C C . LYS A 1 184 ? -22.385 5.700 4.399 1.00 40.69 184 LYS A C 1
ATOM 1539 O O . LYS A 1 184 ? -21.422 6.335 3.976 1.00 40.69 184 LYS A O 1
ATOM 1544 N N . LYS A 1 185 ? -22.675 4.447 4.020 1.00 38.91 185 LYS A N 1
ATOM 1545 C CA . LYS A 1 185 ? -21.988 3.718 2.941 1.00 38.91 185 LYS A CA 1
ATOM 1546 C C . LYS A 1 185 ? -21.849 4.635 1.722 1.00 38.91 185 LYS A C 1
ATOM 1548 O O . LYS A 1 185 ? -22.859 5.042 1.156 1.00 38.91 185 LYS A O 1
ATOM 1553 N N . PHE A 1 186 ? -20.619 4.952 1.340 1.00 43.69 186 PHE A N 1
ATOM 1554 C CA . PHE A 1 186 ? -20.319 5.505 0.024 1.00 43.69 186 PHE A CA 1
ATOM 1555 C C . PHE A 1 186 ? -19.848 4.357 -0.870 1.00 43.69 186 PHE A C 1
ATOM 1557 O O . PHE A 1 186 ? -19.253 3.399 -0.387 1.00 43.69 186 PHE A O 1
ATOM 1564 N N . GLU A 1 187 ? -20.155 4.412 -2.158 1.00 44.28 187 GLU A N 1
ATOM 1565 C CA . GLU A 1 187 ? -19.706 3.404 -3.121 1.00 44.28 187 GLU A CA 1
ATOM 1566 C C . GLU A 1 187 ? -18.188 3.504 -3.346 1.00 44.28 187 GLU A C 1
ATOM 1568 O O . GLU A 1 187 ? -17.599 4.587 -3.255 1.00 44.28 187 GLU A O 1
ATOM 1573 N N . ILE A 1 188 ? -17.546 2.361 -3.608 1.00 44.66 188 ILE A N 1
ATOM 1574 C CA . ILE A 1 188 ? -16.108 2.275 -3.889 1.00 44.66 188 ILE A CA 1
ATOM 1575 C C . ILE A 1 188 ? -15.852 2.945 -5.251 1.00 44.66 188 ILE A C 1
ATOM 1577 O O . ILE A 1 188 ? -16.384 2.490 -6.260 1.00 44.66 188 ILE A O 1
ATOM 1581 N N . PRO A 1 189 ? -15.017 3.995 -5.336 1.00 49.25 189 PRO A N 1
ATOM 1582 C CA . PRO A 1 189 ? -14.930 4.821 -6.543 1.00 49.25 189 PRO A CA 1
ATOM 1583 C C . PRO A 1 189 ? -14.222 4.173 -7.749 1.00 49.25 189 PRO A C 1
ATOM 1585 O O . PRO A 1 189 ? -14.152 4.807 -8.802 1.00 49.25 189 PRO A O 1
ATOM 1588 N N . TYR A 1 190 ? -13.685 2.954 -7.620 1.00 45.19 190 TYR A N 1
ATOM 1589 C CA . TYR A 1 190 ? -12.910 2.284 -8.676 1.00 45.19 190 TYR A CA 1
ATOM 1590 C C . TYR A 1 190 ? -13.551 1.003 -9.231 1.00 45.19 190 TYR A C 1
ATOM 1592 O O . TYR A 1 190 ? -12.904 0.315 -10.008 1.00 45.19 190 TYR A O 1
ATOM 1600 N N . SER A 1 191 ? -14.816 0.683 -8.920 1.00 42.38 191 SER A N 1
ATOM 1601 C CA . SER A 1 191 ? -15.447 -0.517 -9.501 1.00 42.38 191 SER A CA 1
ATOM 1602 C C . SER A 1 191 ? -15.686 -0.426 -11.015 1.00 42.38 191 SER A C 1
ATOM 1604 O O . SER A 1 191 ? -15.867 -1.457 -11.644 1.00 42.38 191 SER A O 1
ATOM 1606 N N . ASP A 1 192 ? -15.636 0.767 -11.619 1.00 43.50 192 ASP A N 1
ATOM 1607 C CA . ASP A 1 192 ? -15.834 0.947 -13.060 1.00 43.50 192 ASP A CA 1
ATOM 1608 C C . ASP A 1 192 ? -15.121 2.196 -13.595 1.00 43.50 192 ASP A C 1
ATOM 1610 O O . ASP A 1 192 ? -15.709 3.273 -13.712 1.00 43.50 192 ASP A O 1
ATOM 1614 N N . LYS A 1 193 ? -13.855 2.062 -14.004 1.00 33.72 193 LYS A N 1
ATOM 1615 C CA . LYS A 1 193 ? -13.291 2.926 -15.055 1.00 33.72 193 LYS A CA 1
ATOM 1616 C C . LYS A 1 193 ? -12.464 2.103 -16.032 1.00 33.72 193 LYS A C 1
ATOM 1618 O O . LYS A 1 193 ? -11.266 1.918 -15.855 1.00 33.72 193 LYS A O 1
ATOM 1623 N N . LYS A 1 194 ? -13.118 1.665 -17.113 1.00 34.38 194 LYS A N 1
ATOM 1624 C CA . LYS A 1 194 ? -12.441 1.413 -18.390 1.00 34.38 194 LYS A CA 1
ATOM 1625 C C . LYS A 1 194 ? -11.737 2.705 -18.819 1.00 34.38 194 LYS A C 1
ATOM 1627 O O . LYS A 1 194 ? -12.419 3.637 -19.245 1.00 34.38 194 LYS A O 1
ATOM 1632 N N . ILE A 1 195 ? -10.412 2.755 -18.703 1.00 33.22 195 ILE A N 1
ATOM 1633 C CA . ILE A 1 195 ? -9.527 3.619 -19.499 1.00 33.22 195 ILE A CA 1
ATOM 1634 C C . ILE A 1 195 ? -8.327 2.771 -19.902 1.00 33.22 195 ILE A C 1
ATOM 1636 O O . ILE A 1 195 ? -7.691 2.207 -18.986 1.00 33.22 195 ILE A O 1
#

Radius of gyration: 18.69 Å; chains: 1; bounding box: 43×42×60 Å